Protein AF-A0A1E1VZ90-F1 (afdb_monomer_lite)

Radius of gyration: 22.43 Å; chains: 1; bounding box: 68×40×59 Å

InterPro domains:
  IPR031570 Neurobeachin/BDCP, DUF4704 [PF15787] (2-216)
  IPR050865 BEACH Domain-Containing [PTHR13743] (2-226)

Sequence (259 aa):
PSSMVPAFDAKGGVRTIFKLLSSESQLIRLQALKLLGFFLSRSTHKRKYDVMSPHNLYTLLATRLGGAGAGDALSLPVYNALYELLTEHVGQQILYTSHPEPQPHFRLENPMILKVVATLIRQSKQTEQLLEVKKLFLSDMTLLCSNNRENRRTVLQMSVWQEWLIAMAYIHPKNAEEQKISDMVYSLFRMLLHHAIKHEYGGWRVWVDTLAIVHSKVSYEEFKLQFAQMYEHYEQRRADNITDPAERQQRPISTISGW

Organism: Pectinophora gossypiella (NCBI:txid13191)

pLDDT: mean 89.92, std 13.44, range [35.84, 98.62]

Foldseek 3Di:
DVCPLVVCVVVVVLVVLLVQLQDLDPVSVLVSLLVVLVNLLPDDPVRCCVPCPPVVVLVSSLCSNQVRDPADQDAQQNLVSLVCSQQSVRDPDGDNDHDDADDQPTARSPVSSLVSLLSRLLSHDDDPRSLVSLLSSLRNLCSNQVNDLVRLVVLLPDPPSLLSLLSQADPDDPDPSNVSSNVSSVSSVCSSLVSLVPPNDVSVVVVVVNVVSNVVVNVVVVVVVVVVVVVVVVVVVVLVPPPDPVVCVVDDPPPPPDD

Secondary structure (DSSP, 8-state):
-TTHHHHHHHTTHHHHHHHHTT-S-HHHHHHHHHHHHHHHHTS-HHHHHHHHTTTTHHHHHHHHHHHSSTT----HHHHHHHHHHHH----SSPP-SPPPPPPTT---SSTHHHHHHHHHHHHSPP-HHHHHHHHHHHHHHHHHHHT-HHHHHHHHHSTTHHHHHHTTS-SS--SHHHHHHHHHHHHHHHHHHHHHHHHSTTHHHHHHHHHHHHHHHHHHHHHHHHHHHHHHHHHHHHHHT---HHHHHHS--------

Structure (mmCIF, N/CA/C/O backbone):
data_AF-A0A1E1VZ90-F1
#
_entry.id   AF-A0A1E1VZ90-F1
#
loop_
_atom_site.group_PDB
_atom_site.id
_atom_site.type_symbol
_atom_site.label_atom_id
_atom_site.label_alt_id
_atom_site.label_comp_id
_atom_site.label_asym_id
_atom_site.label_entity_id
_atom_site.label_seq_id
_atom_site.pdbx_PDB_ins_code
_atom_site.Cartn_x
_atom_site.Cartn_y
_atom_site.Cartn_z
_atom_site.occupancy
_atom_site.B_iso_or_equiv
_atom_site.auth_seq_id
_atom_site.auth_comp_id
_atom_site.auth_asym_id
_atom_site.auth_atom_id
_atom_site.pdbx_PDB_model_num
ATOM 1 N N . PRO A 1 1 ? 11.246 -16.770 -23.909 1.00 61.94 1 PRO A N 1
ATOM 2 C CA . PRO A 1 1 ? 11.118 -15.613 -22.981 1.00 61.94 1 PRO A CA 1
ATOM 3 C C . PRO A 1 1 ? 11.120 -14.247 -23.685 1.00 61.94 1 PRO A C 1
ATOM 5 O O . PRO A 1 1 ? 10.232 -13.448 -23.418 1.00 61.94 1 PRO A O 1
ATOM 8 N N . SER A 1 2 ? 12.060 -13.999 -24.607 1.00 68.31 2 SER A N 1
ATOM 9 C CA . SER A 1 2 ? 12.203 -12.725 -25.342 1.00 68.31 2 SER A CA 1
ATOM 10 C C . SER A 1 2 ? 10.998 -12.336 -26.213 1.00 68.31 2 SER A C 1
ATOM 12 O O . SER A 1 2 ? 10.755 -11.153 -26.418 1.00 68.31 2 SER A O 1
ATOM 14 N N . SER A 1 3 ? 10.205 -13.304 -26.680 1.00 80.94 3 SER A N 1
ATOM 15 C CA . SER A 1 3 ? 8.994 -13.065 -27.481 1.00 80.94 3 SER A CA 1
ATOM 16 C C . SER A 1 3 ? 7.717 -12.846 -26.661 1.00 80.94 3 SER A C 1
ATOM 18 O O . SER A 1 3 ? 6.719 -12.395 -27.217 1.00 80.94 3 SER A O 1
ATOM 20 N N . MET A 1 4 ? 7.726 -13.143 -25.353 1.00 85.25 4 MET A N 1
ATOM 21 C CA . MET A 1 4 ? 6.518 -13.114 -24.517 1.00 85.25 4 MET A CA 1
ATOM 22 C C . MET A 1 4 ? 5.943 -11.699 -24.404 1.00 85.25 4 MET A C 1
ATOM 24 O O . MET A 1 4 ? 4.770 -11.503 -24.699 1.00 85.25 4 MET A O 1
ATOM 28 N N . VAL A 1 5 ? 6.761 -10.724 -23.996 1.00 89.38 5 VAL A N 1
ATOM 29 C CA . VAL A 1 5 ? 6.322 -9.333 -23.792 1.00 89.38 5 VAL A CA 1
ATOM 30 C C . VAL A 1 5 ? 5.809 -8.713 -25.104 1.00 89.38 5 VAL A C 1
ATOM 32 O O . VAL A 1 5 ? 4.666 -8.256 -25.110 1.00 89.38 5 VAL A O 1
ATOM 35 N N . PRO A 1 6 ? 6.536 -8.789 -26.243 1.00 89.56 6 PRO A N 1
ATOM 36 C CA . PRO A 1 6 ? 6.024 -8.292 -27.522 1.00 89.56 6 PRO A CA 1
ATOM 37 C C . PRO A 1 6 ? 4.722 -8.963 -27.975 1.00 89.56 6 PRO A C 1
ATOM 39 O O . PRO A 1 6 ? 3.818 -8.287 -28.460 1.00 89.56 6 PRO A O 1
ATOM 42 N N . ALA A 1 7 ? 4.595 -10.285 -27.806 1.00 89.25 7 ALA A N 1
ATOM 43 C CA . ALA A 1 7 ? 3.373 -11.000 -28.166 1.00 89.25 7 ALA A CA 1
ATOM 44 C C . ALA A 1 7 ? 2.191 -10.594 -27.273 1.00 89.25 7 ALA A C 1
ATOM 46 O O . ALA A 1 7 ? 1.077 -10.409 -27.765 1.00 89.25 7 ALA A O 1
ATOM 47 N N . PHE A 1 8 ? 2.438 -10.421 -25.972 1.00 91.50 8 PHE A N 1
ATOM 48 C CA . PHE A 1 8 ? 1.441 -9.956 -25.013 1.00 91.50 8 PHE A CA 1
ATOM 49 C C . PHE A 1 8 ? 0.940 -8.553 -25.370 1.00 91.50 8 PHE A C 1
ATOM 51 O O . PHE A 1 8 ? -0.267 -8.311 -25.407 1.00 91.50 8 PHE A O 1
ATOM 58 N N . ASP A 1 9 ? 1.860 -7.656 -25.719 1.00 90.81 9 ASP A N 1
ATOM 59 C CA . ASP A 1 9 ? 1.562 -6.293 -26.151 1.00 90.81 9 ASP A CA 1
ATOM 60 C C . ASP A 1 9 ? 0.767 -6.257 -27.460 1.00 90.81 9 ASP A C 1
ATOM 62 O O . ASP A 1 9 ? -0.278 -5.607 -27.529 1.00 90.81 9 ASP A O 1
ATOM 66 N N . ALA A 1 10 ? 1.197 -7.015 -28.473 1.00 91.06 10 ALA A N 1
ATOM 67 C CA . ALA A 1 10 ? 0.530 -7.090 -29.775 1.00 91.06 10 ALA A CA 1
ATOM 68 C C . ALA A 1 10 ? -0.926 -7.582 -29.681 1.00 91.06 10 ALA A C 1
ATOM 70 O O . ALA A 1 10 ? -1.744 -7.298 -30.555 1.00 91.06 10 ALA A O 1
ATOM 71 N N . LYS A 1 11 ? -1.266 -8.319 -28.617 1.00 93.19 11 LYS A N 1
ATOM 72 C CA . LYS A 1 11 ? -2.625 -8.806 -28.338 1.00 93.19 11 LYS A CA 1
ATOM 73 C C . LYS A 1 11 ? -3.388 -7.946 -27.328 1.00 93.19 11 LYS A C 1
ATOM 75 O O . LYS A 1 11 ? -4.492 -8.312 -26.931 1.00 93.19 11 LYS A O 1
ATOM 80 N N . GLY A 1 12 ? -2.831 -6.811 -26.902 1.00 93.31 12 GLY A N 1
ATOM 81 C CA . GLY A 1 12 ? -3.451 -5.937 -25.907 1.00 93.31 12 GLY A CA 1
ATOM 82 C C . GLY A 1 12 ? -3.612 -6.610 -24.541 1.00 93.31 12 GLY A C 1
ATOM 83 O O . GLY A 1 12 ? -4.598 -6.362 -23.847 1.00 93.31 12 GLY A O 1
ATOM 84 N N . GLY A 1 13 ? -2.672 -7.475 -24.152 1.00 95.31 13 GLY A N 1
ATOM 85 C CA . GLY A 1 13 ? -2.782 -8.332 -22.973 1.00 95.31 13 GLY A CA 1
ATOM 86 C C . GLY A 1 13 ? -3.035 -7.567 -21.671 1.00 95.31 13 GLY A C 1
ATOM 87 O O . GLY A 1 13 ? -3.880 -7.979 -20.878 1.00 95.31 13 GLY A O 1
ATOM 88 N N . VAL A 1 14 ? -2.407 -6.401 -21.482 1.00 95.19 14 VAL A N 1
ATOM 89 C CA . VAL A 1 14 ? -2.637 -5.553 -20.296 1.00 95.19 14 VAL A CA 1
ATOM 90 C C . VAL A 1 14 ? -4.082 -5.053 -20.252 1.00 95.19 14 VAL A C 1
ATOM 92 O O . VAL A 1 14 ? -4.738 -5.130 -19.216 1.00 95.19 14 VAL A O 1
ATOM 95 N N . ARG A 1 15 ? -4.641 -4.624 -21.390 1.00 95.38 15 ARG A N 1
ATOM 96 C CA . ARG A 1 15 ? -6.056 -4.231 -21.472 1.00 95.38 15 ARG A CA 1
ATOM 97 C C . ARG A 1 15 ? -6.973 -5.399 -21.107 1.00 95.38 15 ARG A C 1
ATOM 99 O O . ARG A 1 15 ? -7.974 -5.195 -20.425 1.00 95.38 15 ARG A O 1
ATOM 106 N N . THR A 1 16 ? -6.638 -6.607 -21.551 1.00 96.69 16 THR A N 1
ATOM 107 C CA . THR A 1 16 ? -7.387 -7.826 -21.221 1.00 96.69 16 THR A CA 1
ATOM 108 C C . THR A 1 16 ? -7.322 -8.140 -19.727 1.00 96.69 16 THR A C 1
ATOM 110 O O . THR A 1 16 ? -8.371 -8.373 -19.134 1.00 96.69 16 THR A O 1
ATOM 113 N N . ILE A 1 17 ? -6.15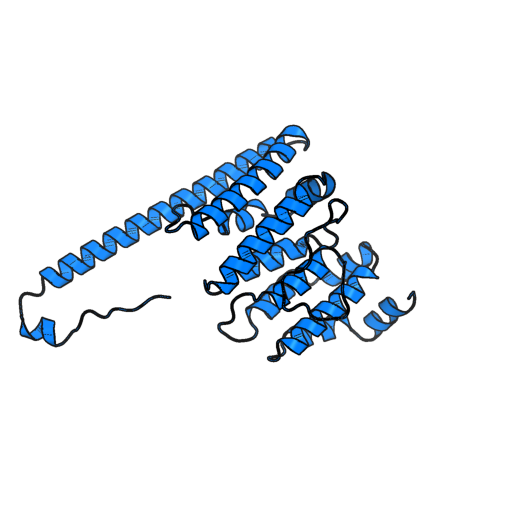0 -8.042 -19.088 1.00 96.75 17 ILE A N 1
ATOM 114 C CA . ILE A 1 17 ? -6.003 -8.173 -17.626 1.00 96.75 17 ILE A CA 1
ATOM 115 C C . ILE A 1 17 ? -6.960 -7.224 -16.902 1.00 96.75 17 ILE A C 1
ATOM 117 O O . ILE A 1 17 ? -7.745 -7.659 -16.066 1.00 96.75 17 ILE A O 1
ATOM 121 N N . PHE A 1 18 ? -6.951 -5.934 -17.246 1.00 95.44 18 PHE A N 1
ATOM 122 C CA . PHE A 1 18 ? -7.787 -4.948 -16.555 1.00 95.44 18 PHE A CA 1
ATOM 123 C C . PHE A 1 18 ? -9.292 -5.141 -16.786 1.00 95.44 18 PHE A C 1
ATOM 125 O O . PHE A 1 18 ? -10.096 -4.783 -15.924 1.00 95.44 18 PHE A O 1
ATOM 132 N N . LYS A 1 19 ? -9.691 -5.762 -17.903 1.00 95.12 19 LYS A N 1
ATOM 133 C CA . LYS A 1 19 ? -11.070 -6.239 -18.087 1.00 95.12 19 LYS A CA 1
ATOM 134 C C . LYS A 1 19 ? -11.382 -7.408 -17.150 1.00 95.12 19 LYS A C 1
ATOM 136 O O . LYS A 1 19 ? -12.399 -7.363 -16.467 1.00 95.12 19 LYS A O 1
ATOM 141 N N . LEU A 1 20 ? -10.499 -8.405 -17.065 1.00 95.81 20 LEU A N 1
ATOM 142 C CA . LEU A 1 20 ? -10.664 -9.572 -16.186 1.00 95.81 20 LEU A CA 1
ATOM 143 C C . LEU A 1 20 ? -10.690 -9.197 -14.698 1.00 95.81 20 LEU A C 1
ATOM 145 O O . LEU A 1 20 ? -11.411 -9.821 -13.927 1.00 95.81 20 LEU A O 1
ATOM 149 N N . LEU A 1 21 ? -9.990 -8.131 -14.297 1.00 94.69 21 LEU A N 1
ATOM 150 C CA . LEU A 1 21 ? -10.065 -7.582 -12.938 1.00 94.69 21 LEU A CA 1
ATOM 151 C C . LEU A 1 21 ? -11.463 -7.068 -12.554 1.00 94.69 21 LEU A C 1
ATOM 153 O O . LEU A 1 21 ? -11.719 -6.844 -11.377 1.00 94.69 21 LEU A O 1
ATOM 157 N N . SER A 1 22 ? -12.364 -6.900 -13.523 1.00 91.31 22 SER A N 1
ATOM 158 C CA . SER A 1 22 ? -13.766 -6.523 -13.290 1.00 91.31 22 SER A CA 1
ATOM 159 C C . SER A 1 22 ? -14.699 -7.728 -13.144 1.00 91.31 22 SER A C 1
ATOM 161 O O . SER A 1 22 ? -15.904 -7.545 -13.022 1.00 91.31 22 SER A O 1
ATOM 163 N N . SER A 1 23 ? -14.164 -8.948 -13.213 1.00 92.50 23 SER A N 1
ATOM 164 C CA . SER A 1 23 ? -14.934 -10.177 -13.035 1.00 92.50 23 SER A CA 1
ATOM 165 C C . SER A 1 23 ? -15.490 -10.280 -11.614 1.00 92.50 23 SER A C 1
ATOM 167 O O . SER A 1 23 ? -14.774 -10.027 -10.645 1.00 92.50 23 SER A O 1
ATOM 169 N N . GLU A 1 24 ? -16.724 -10.766 -11.484 1.00 89.62 24 GLU A N 1
ATOM 170 C CA . GLU A 1 24 ? -17.331 -11.101 -10.189 1.00 89.62 24 GLU A CA 1
ATOM 171 C C . GLU A 1 24 ? -16.540 -12.212 -9.480 1.00 89.62 24 GLU A C 1
ATOM 173 O O . GLU A 1 24 ? -16.237 -12.123 -8.288 1.00 89.62 24 GLU A O 1
ATOM 178 N N . SER A 1 25 ? -16.086 -13.215 -10.244 1.00 92.31 25 SER A N 1
ATOM 179 C CA . SER A 1 25 ? -15.247 -14.298 -9.727 1.00 92.31 25 SER A CA 1
ATOM 180 C C . SER A 1 25 ? -13.901 -13.773 -9.223 1.00 92.31 25 SER A C 1
ATOM 182 O O . SER A 1 25 ? -13.062 -13.313 -10.007 1.00 92.31 25 SER A O 1
ATOM 184 N N . GLN A 1 26 ? -13.670 -13.894 -7.912 1.00 91.62 26 GLN A N 1
ATOM 185 C CA . GLN A 1 26 ? -12.395 -13.551 -7.277 1.00 91.62 26 GLN A CA 1
ATOM 186 C C . GLN A 1 26 ? -11.245 -14.391 -7.844 1.00 91.62 26 GLN A C 1
ATOM 188 O O . GLN A 1 26 ? -10.159 -13.865 -8.062 1.00 91.62 26 GLN A O 1
ATOM 193 N N . LEU A 1 27 ? -11.494 -15.661 -8.180 1.00 94.94 27 LEU A N 1
ATOM 194 C CA . LEU A 1 27 ? -10.500 -16.534 -8.804 1.00 94.94 27 LEU A CA 1
ATOM 195 C C . LEU A 1 27 ? -9.982 -15.951 -10.128 1.00 94.94 27 LEU A C 1
ATOM 197 O O . LEU A 1 27 ? -8.773 -15.885 -10.337 1.00 94.94 27 LEU A O 1
ATOM 201 N N . ILE A 1 28 ? -10.877 -15.469 -10.996 1.00 96.00 28 ILE A N 1
ATOM 202 C CA . ILE A 1 28 ? -10.491 -14.834 -12.267 1.00 96.00 28 ILE A CA 1
ATOM 203 C C . ILE A 1 28 ? -9.678 -13.561 -12.010 1.00 96.00 28 ILE A C 1
ATOM 205 O O . ILE A 1 28 ? -8.655 -13.348 -12.662 1.00 96.00 28 ILE A O 1
ATOM 209 N N . ARG A 1 29 ? -10.087 -12.738 -11.033 1.00 95.69 29 ARG A N 1
ATOM 210 C CA . ARG A 1 29 ? -9.342 -11.531 -10.641 1.00 95.69 29 ARG A CA 1
ATOM 211 C C . ARG A 1 29 ? -7.931 -11.874 -10.154 1.00 95.69 29 ARG A C 1
ATOM 213 O O . ARG A 1 29 ? -6.969 -11.260 -10.606 1.00 95.69 29 ARG A O 1
ATOM 220 N N . LEU A 1 30 ? -7.791 -12.885 -9.297 1.00 96.69 30 LEU A N 1
ATOM 221 C CA . LEU A 1 30 ? -6.500 -13.354 -8.786 1.00 96.69 30 LEU A CA 1
ATOM 222 C C . LEU A 1 30 ? -5.605 -13.879 -9.914 1.00 96.69 30 LEU A C 1
ATOM 224 O O . LEU A 1 30 ? -4.439 -13.505 -9.990 1.00 96.69 30 LEU A O 1
ATOM 228 N N . GLN A 1 31 ? -6.148 -14.668 -10.843 1.00 97.75 31 GLN A N 1
ATOM 229 C CA . GLN A 1 31 ? -5.392 -15.131 -12.011 1.00 97.75 31 GLN A CA 1
ATOM 230 C C . GLN A 1 31 ? -4.966 -13.970 -12.922 1.00 97.75 31 GLN A C 1
ATOM 232 O O . GLN A 1 31 ? -3.844 -13.955 -13.428 1.00 97.75 31 GLN A O 1
ATOM 237 N N . ALA A 1 32 ? -5.809 -12.948 -13.087 1.00 97.44 32 ALA A N 1
ATOM 238 C CA . ALA A 1 32 ? -5.446 -11.743 -13.827 1.00 97.44 32 ALA A CA 1
ATOM 239 C C . ALA A 1 32 ? -4.289 -10.975 -13.156 1.00 97.44 32 ALA A C 1
ATOM 241 O O . ALA A 1 32 ? -3.386 -10.512 -13.855 1.00 97.44 32 ALA A O 1
ATOM 242 N N . LEU A 1 33 ? -4.263 -10.893 -11.818 1.00 97.69 33 LEU A N 1
ATOM 243 C CA . LEU A 1 33 ? -3.132 -10.327 -11.067 1.00 97.69 33 LEU A CA 1
ATOM 244 C C . LEU A 1 33 ? -1.846 -11.134 -11.271 1.00 97.69 33 LEU A C 1
ATOM 246 O O . LEU A 1 33 ? -0.795 -10.546 -11.515 1.00 97.69 33 LEU A O 1
ATOM 250 N N . LYS A 1 34 ? -1.921 -12.470 -11.246 1.00 97.38 34 LYS A N 1
ATOM 251 C CA . LYS A 1 34 ? -0.768 -13.342 -11.525 1.00 97.38 34 LYS A CA 1
ATOM 252 C C . LYS A 1 34 ? -0.208 -13.109 -12.926 1.00 97.38 34 LYS A C 1
ATOM 254 O O . LYS A 1 34 ? 0.998 -12.939 -13.090 1.00 97.38 34 LYS A O 1
ATOM 259 N N . LEU A 1 35 ? -1.080 -13.036 -13.933 1.00 96.50 35 LEU A N 1
ATOM 260 C CA . LEU A 1 35 ? -0.682 -12.719 -15.307 1.00 96.50 35 LEU A CA 1
ATOM 261 C C . LEU A 1 35 ? -0.011 -11.344 -15.402 1.00 96.50 35 LEU A C 1
ATOM 263 O O . LEU A 1 35 ? 0.996 -11.210 -16.098 1.00 96.50 35 LEU A O 1
ATOM 267 N N . LEU A 1 36 ? -0.521 -10.342 -14.676 1.00 97.38 36 LEU A N 1
ATOM 268 C CA . LEU A 1 36 ? 0.110 -9.025 -14.599 1.00 97.38 36 LEU A CA 1
ATOM 269 C C . LEU A 1 36 ? 1.506 -9.112 -13.978 1.00 97.38 36 LEU A C 1
ATOM 271 O O . LEU A 1 36 ? 2.449 -8.562 -14.537 1.00 97.38 36 LEU A O 1
ATOM 275 N N . GLY A 1 37 ? 1.655 -9.842 -12.872 1.00 96.88 37 GLY A N 1
ATOM 276 C CA . GLY A 1 37 ? 2.946 -10.067 -12.225 1.00 96.88 37 GLY A CA 1
ATOM 277 C C . GLY A 1 37 ? 3.960 -10.751 -13.150 1.00 96.88 37 GLY A C 1
ATOM 278 O O . GLY A 1 37 ? 5.101 -10.302 -13.258 1.00 96.88 37 GLY A O 1
ATOM 279 N N . PHE A 1 38 ? 3.559 -11.795 -13.883 1.00 95.62 38 PHE A N 1
ATOM 280 C CA . PHE A 1 38 ? 4.435 -12.449 -14.863 1.00 95.62 38 PHE A CA 1
ATOM 281 C C . PHE A 1 38 ? 4.839 -11.518 -16.009 1.00 95.62 38 PHE A C 1
ATOM 283 O O . PHE A 1 38 ? 5.989 -11.542 -16.442 1.00 95.62 38 PHE A O 1
ATOM 290 N N . PHE A 1 39 ? 3.924 -10.679 -16.491 1.00 95.81 39 PHE A N 1
ATOM 291 C CA . PHE A 1 39 ? 4.250 -9.673 -17.497 1.00 95.81 39 PHE A CA 1
ATOM 292 C C . PHE A 1 39 ? 5.254 -8.637 -16.967 1.00 95.81 39 PHE A C 1
ATOM 294 O O . PHE A 1 39 ? 6.251 -8.352 -17.635 1.00 95.81 39 PHE A O 1
ATOM 301 N N . LEU A 1 40 ? 5.022 -8.094 -15.767 1.00 95.50 40 LEU A N 1
ATOM 302 C CA . LEU A 1 40 ? 5.881 -7.070 -15.170 1.00 95.50 40 LEU A CA 1
ATOM 303 C C . LEU A 1 40 ? 7.271 -7.629 -14.846 1.00 95.50 40 LEU A C 1
ATOM 305 O O . LEU A 1 40 ? 8.249 -7.080 -15.339 1.00 95.50 40 LEU A O 1
ATOM 309 N N . SER A 1 41 ? 7.370 -8.786 -14.186 1.00 95.06 41 SER A N 1
ATOM 310 C CA . SER A 1 41 ? 8.651 -9.460 -13.874 1.00 95.06 41 SER A CA 1
ATOM 311 C C . SER A 1 41 ? 9.529 -9.789 -15.088 1.00 95.06 41 SER A C 1
ATOM 313 O O . SER A 1 41 ? 10.733 -10.011 -14.958 1.00 95.06 41 SER A O 1
ATOM 315 N N . ARG A 1 42 ? 8.954 -9.835 -16.296 1.00 93.94 42 ARG A N 1
ATOM 316 C CA . ARG A 1 42 ? 9.687 -10.055 -17.555 1.00 93.94 42 ARG A CA 1
ATOM 317 C C . ARG A 1 42 ? 9.877 -8.784 -18.381 1.00 93.94 42 ARG A C 1
ATOM 319 O O . ARG A 1 42 ? 10.524 -8.833 -19.426 1.00 93.94 42 ARG A O 1
ATOM 326 N N . SER A 1 43 ? 9.333 -7.661 -17.925 1.00 94.12 43 SER A N 1
ATOM 327 C CA . SER A 1 43 ? 9.422 -6.362 -18.583 1.00 94.12 43 SER A CA 1
ATOM 328 C C . SER A 1 43 ? 10.620 -5.563 -18.077 1.00 94.12 43 SER A C 1
ATOM 330 O O . SER A 1 43 ? 10.967 -5.588 -16.899 1.00 94.12 43 SER A O 1
ATOM 332 N N . THR A 1 44 ? 11.241 -4.786 -18.965 1.00 93.88 44 THR A N 1
ATOM 333 C CA . THR A 1 44 ? 12.261 -3.811 -18.554 1.00 93.88 44 THR A CA 1
ATOM 334 C C . THR A 1 44 ? 11.626 -2.695 -17.725 1.00 93.88 44 THR A C 1
ATOM 336 O O . THR A 1 44 ? 10.444 -2.393 -17.890 1.00 93.88 44 THR A O 1
ATOM 339 N N . HIS A 1 45 ? 12.414 -2.014 -16.888 1.00 91.69 45 HIS A N 1
ATOM 340 C CA . HIS A 1 45 ? 11.924 -0.884 -16.086 1.00 91.69 45 HIS A CA 1
ATOM 341 C C . HIS A 1 45 ? 11.217 0.185 -16.941 1.00 91.69 45 HIS A C 1
ATOM 343 O O . HIS A 1 45 ? 10.122 0.634 -16.608 1.00 91.69 45 HIS A O 1
ATOM 349 N N . LYS A 1 46 ? 11.803 0.531 -18.097 1.00 93.75 46 LYS A N 1
ATOM 350 C CA . LYS A 1 46 ? 11.188 1.453 -19.061 1.00 93.75 46 LYS A CA 1
ATOM 351 C C . LYS A 1 46 ? 9.827 0.944 -19.541 1.00 93.75 46 LYS A C 1
ATOM 353 O O . LYS A 1 46 ? 8.864 1.698 -19.533 1.00 93.75 46 LYS A O 1
ATOM 358 N N . ARG A 1 47 ? 9.719 -0.343 -19.891 1.00 93.44 47 ARG A N 1
ATOM 359 C CA . ARG A 1 47 ? 8.451 -0.910 -20.368 1.00 93.44 47 ARG A CA 1
ATOM 360 C C . ARG A 1 47 ? 7.375 -0.913 -19.283 1.00 93.44 47 ARG A C 1
ATOM 362 O O . ARG A 1 47 ? 6.241 -0.553 -19.583 1.00 93.44 47 ARG A O 1
ATOM 369 N N . LYS A 1 48 ? 7.720 -1.271 -18.039 1.00 93.81 48 LYS A N 1
ATOM 370 C CA . LYS A 1 48 ? 6.791 -1.197 -16.896 1.00 93.81 48 LYS A CA 1
ATOM 371 C C . LYS A 1 48 ? 6.232 0.220 -16.755 1.00 93.81 48 LYS A C 1
ATOM 373 O O . LYS A 1 48 ? 5.019 0.388 -16.651 1.00 93.81 48 LYS A O 1
ATO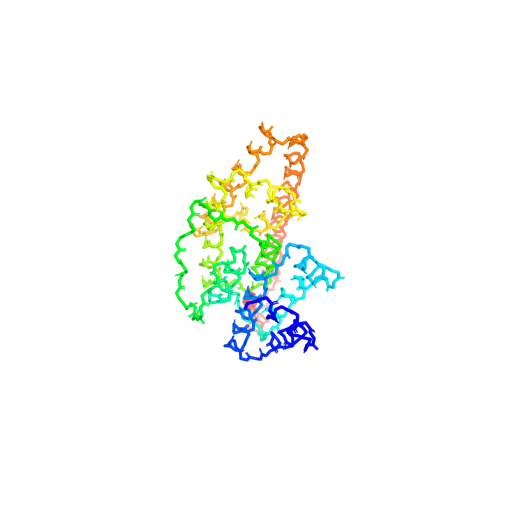M 378 N N . TYR A 1 49 ? 7.109 1.226 -16.812 1.00 93.25 49 TYR A N 1
ATOM 379 C CA . TYR A 1 49 ? 6.722 2.632 -16.740 1.00 93.25 49 TYR A CA 1
ATOM 380 C C . TYR A 1 49 ? 5.791 3.029 -17.891 1.00 93.25 49 TYR A C 1
ATOM 382 O O . TYR A 1 49 ? 4.693 3.509 -17.626 1.00 93.25 49 TYR A O 1
ATOM 390 N N . ASP A 1 50 ? 6.180 2.763 -19.141 1.00 93.12 50 ASP A N 1
ATOM 391 C CA . ASP A 1 50 ? 5.417 3.140 -20.341 1.00 93.12 50 ASP A CA 1
ATOM 392 C C . ASP A 1 50 ? 4.013 2.512 -20.376 1.00 93.12 50 ASP A C 1
ATOM 394 O O . ASP A 1 50 ? 3.089 3.071 -20.960 1.00 93.12 50 ASP A O 1
ATOM 398 N N . VAL A 1 51 ? 3.842 1.346 -19.751 1.00 93.12 51 VAL A N 1
ATOM 399 C CA . VAL A 1 51 ? 2.559 0.639 -19.687 1.00 93.12 51 VAL A CA 1
ATOM 400 C C . VAL A 1 51 ? 1.712 1.106 -18.506 1.00 93.12 51 VAL A C 1
ATOM 402 O O . VAL A 1 51 ? 0.529 1.396 -18.674 1.00 93.12 51 VAL A O 1
ATOM 405 N N . MET A 1 52 ? 2.286 1.148 -17.302 1.00 95.25 52 MET A N 1
ATOM 406 C CA . MET A 1 52 ? 1.513 1.322 -16.070 1.00 95.25 52 MET A CA 1
ATOM 407 C C . MET A 1 52 ? 1.244 2.790 -15.725 1.00 95.25 52 MET A C 1
ATOM 409 O O . MET A 1 52 ? 0.191 3.098 -15.160 1.00 95.25 52 MET A O 1
ATOM 413 N N . SER A 1 53 ? 2.171 3.695 -16.050 1.00 91.56 53 SER A N 1
ATOM 414 C CA . SER A 1 53 ? 2.129 5.085 -15.580 1.00 91.56 53 SER A CA 1
ATOM 415 C C . SER A 1 53 ? 1.223 6.001 -16.418 1.00 91.56 53 SER A C 1
ATOM 417 O O . SER A 1 53 ? 0.349 6.628 -15.819 1.00 91.56 53 SER A O 1
ATOM 419 N N . PRO A 1 54 ? 1.331 6.078 -17.766 1.00 91.75 54 PRO A N 1
ATOM 420 C CA . PRO A 1 54 ? 0.611 7.086 -18.561 1.00 91.75 54 PRO A CA 1
ATOM 421 C C . PRO A 1 54 ? -0.915 7.038 -18.436 1.00 91.75 54 PRO A C 1
ATOM 423 O O . PRO A 1 54 ? -1.588 8.055 -18.583 1.00 91.75 54 PRO A O 1
ATOM 426 N N . HIS A 1 55 ? -1.467 5.858 -18.150 1.00 89.56 55 HIS A N 1
ATOM 427 C CA . HIS A 1 55 ? -2.908 5.633 -18.029 1.00 89.56 55 HIS A CA 1
ATOM 428 C C . HIS A 1 55 ? -3.364 5.395 -16.584 1.00 89.56 55 HIS A C 1
ATOM 430 O O . HIS A 1 55 ? -4.469 4.901 -16.367 1.00 89.56 55 HIS A O 1
ATOM 436 N N . ASN A 1 56 ? -2.526 5.727 -15.593 1.00 93.75 56 ASN A N 1
ATOM 437 C CA . ASN A 1 56 ? -2.820 5.561 -14.167 1.00 93.75 56 ASN A CA 1
ATOM 438 C C . ASN A 1 56 ? -3.292 4.140 -13.812 1.00 93.75 56 ASN A C 1
ATOM 440 O O . ASN A 1 56 ? -4.225 3.960 -13.022 1.00 93.75 56 ASN A O 1
ATOM 444 N N . LEU A 1 57 ? -2.656 3.112 -14.387 1.00 96.81 57 LEU A N 1
ATOM 445 C CA . LEU A 1 57 ? -3.113 1.728 -14.239 1.00 96.81 57 LEU A CA 1
ATOM 446 C C . LEU A 1 57 ? -3.025 1.231 -12.791 1.00 96.81 57 LEU A C 1
ATOM 448 O O . LEU A 1 57 ? -3.834 0.401 -12.394 1.00 96.81 57 LEU A O 1
ATOM 452 N N . TYR A 1 58 ? -2.127 1.778 -11.966 1.00 96.62 58 TYR A N 1
ATOM 453 C CA . TYR A 1 58 ? -2.111 1.511 -10.521 1.00 96.62 58 TYR A CA 1
ATOM 454 C C . TYR A 1 58 ? -3.373 2.022 -9.813 1.00 96.62 58 TYR A C 1
ATOM 456 O O . TYR A 1 58 ? -3.959 1.319 -8.995 1.00 96.62 58 TYR A O 1
ATOM 464 N N . THR A 1 59 ? -3.836 3.225 -10.150 1.00 95.00 59 THR A N 1
ATOM 465 C CA . THR A 1 59 ? -5.091 3.757 -9.603 1.00 95.00 59 THR A CA 1
ATOM 466 C C . THR A 1 59 ? -6.271 2.917 -10.076 1.00 95.00 59 THR A C 1
ATOM 468 O O . THR A 1 59 ? -7.103 2.517 -9.266 1.00 95.00 59 THR A O 1
ATOM 471 N N . LEU A 1 60 ? -6.307 2.573 -11.368 1.00 95.56 60 LEU A N 1
ATOM 472 C CA . LEU A 1 60 ? -7.334 1.690 -11.916 1.00 95.56 60 LEU A CA 1
ATOM 473 C C . LEU A 1 60 ? -7.322 0.313 -11.236 1.00 95.56 60 LEU A C 1
ATOM 475 O O . LEU A 1 60 ? -8.385 -0.255 -11.009 1.00 95.56 60 LEU A O 1
ATOM 479 N N . LEU A 1 61 ? -6.145 -0.211 -10.881 1.00 96.12 61 LEU A N 1
ATOM 480 C CA . LEU A 1 61 ? -5.993 -1.478 -10.165 1.00 96.12 61 LEU A CA 1
ATOM 481 C C . LEU A 1 61 ? -6.686 -1.415 -8.802 1.00 96.12 61 LEU A C 1
ATOM 483 O O . LEU A 1 61 ? -7.503 -2.283 -8.500 1.00 96.12 61 LEU A O 1
ATOM 487 N N . ALA A 1 62 ? -6.431 -0.356 -8.026 1.00 94.44 62 ALA A N 1
ATOM 488 C CA . ALA A 1 62 ? -7.119 -0.122 -6.757 1.00 94.44 62 ALA A CA 1
ATOM 489 C C . ALA A 1 62 ? -8.641 -0.017 -6.956 1.00 94.44 62 ALA A C 1
ATOM 491 O O . ALA A 1 62 ? -9.399 -0.687 -6.262 1.00 94.44 62 ALA A O 1
ATOM 492 N N . THR A 1 63 ? -9.099 0.745 -7.955 1.00 92.06 63 THR A N 1
ATOM 493 C CA . THR A 1 63 ? -10.532 0.896 -8.248 1.00 92.06 63 THR A CA 1
ATOM 494 C C . THR A 1 63 ? -11.203 -0.429 -8.612 1.00 92.06 63 THR A C 1
ATOM 496 O O . THR A 1 63 ? -12.297 -0.708 -8.134 1.00 92.06 63 THR A O 1
ATOM 499 N N . ARG A 1 64 ? -10.575 -1.263 -9.450 1.00 91.75 64 ARG A N 1
ATOM 500 C CA . ARG A 1 64 ? -11.162 -2.545 -9.876 1.00 91.75 64 ARG A CA 1
ATOM 501 C C . ARG A 1 64 ? -11.203 -3.564 -8.746 1.00 91.75 64 ARG A C 1
ATOM 503 O O . ARG A 1 64 ? -12.194 -4.271 -8.617 1.00 91.75 64 ARG A O 1
ATOM 510 N N . LEU A 1 65 ? -10.157 -3.622 -7.925 1.00 91.62 65 LEU A N 1
ATOM 511 C CA . LEU A 1 65 ? -10.114 -4.545 -6.794 1.00 91.62 65 LEU A CA 1
ATOM 512 C C . LEU A 1 65 ? -11.067 -4.120 -5.670 1.00 91.62 65 LEU A C 1
ATOM 514 O O . LEU A 1 65 ? -11.728 -4.987 -5.112 1.00 91.62 65 LEU A O 1
ATOM 518 N N . GLY A 1 66 ? -11.184 -2.817 -5.390 1.00 85.62 66 GLY A N 1
ATOM 519 C CA . GLY A 1 66 ? -12.083 -2.290 -4.357 1.00 85.62 66 GLY A CA 1
ATOM 520 C C . GLY A 1 66 ? -13.554 -2.184 -4.778 1.00 85.62 66 GLY A C 1
ATOM 521 O O . GLY A 1 66 ? -14.431 -2.208 -3.925 1.00 85.62 66 GLY A O 1
ATOM 522 N N . GLY A 1 67 ? -13.846 -2.066 -6.079 1.00 71.81 67 GLY A N 1
ATOM 523 C CA . GLY A 1 67 ? -15.215 -1.925 -6.596 1.00 71.81 67 GLY A CA 1
ATOM 524 C C . GLY A 1 67 ? -15.908 -3.233 -6.993 1.00 71.81 67 GLY A C 1
ATOM 525 O O . GLY A 1 67 ? -17.106 -3.233 -7.269 1.00 71.81 67 GLY A O 1
ATOM 526 N N . ALA A 1 68 ? -15.181 -4.347 -7.075 1.00 61.44 68 ALA A N 1
ATOM 527 C CA . ALA A 1 68 ? -15.730 -5.613 -7.547 1.00 61.44 68 ALA A CA 1
ATOM 528 C C . ALA A 1 68 ? -16.410 -6.388 -6.402 1.00 61.44 68 ALA A C 1
ATOM 530 O O . ALA A 1 68 ? -15.754 -7.139 -5.678 1.00 61.44 68 ALA A O 1
ATOM 531 N N . GLY A 1 69 ? -17.732 -6.201 -6.299 1.00 53.31 69 GLY A N 1
ATOM 532 C CA . GLY A 1 69 ? -18.613 -6.801 -5.292 1.00 53.31 69 GLY A CA 1
ATOM 533 C C . GLY A 1 69 ? -18.781 -5.873 -4.093 1.00 53.31 69 GLY A C 1
ATOM 534 O O . GLY A 1 69 ? -17.913 -5.811 -3.230 1.00 53.31 69 GLY A O 1
ATOM 535 N N . ALA A 1 70 ? -19.877 -5.111 -4.070 1.00 40.44 70 ALA A N 1
ATOM 536 C CA . ALA A 1 70 ? -20.187 -4.133 -3.031 1.00 40.44 70 ALA A CA 1
ATOM 537 C C . ALA A 1 70 ? -20.187 -4.778 -1.629 1.00 40.44 70 ALA A C 1
ATOM 539 O O . ALA A 1 70 ? -21.184 -5.365 -1.221 1.00 40.44 70 ALA A O 1
ATOM 540 N N . GLY A 1 71 ? -19.071 -4.669 -0.899 1.00 53.03 71 GLY A N 1
ATOM 541 C CA . GLY A 1 71 ? -18.980 -5.069 0.509 1.00 53.03 71 GLY A CA 1
ATOM 542 C C . GLY A 1 71 ? -17.747 -5.877 0.917 1.00 53.03 71 GLY A C 1
ATOM 543 O O . GLY A 1 71 ? -17.505 -5.985 2.119 1.00 53.03 71 GLY A O 1
ATOM 544 N N . ASP A 1 72 ? -16.954 -6.405 -0.018 1.00 66.31 72 ASP A N 1
ATOM 545 C CA . ASP A 1 72 ? -15.800 -7.232 0.355 1.00 66.31 72 ASP A CA 1
ATOM 546 C C . ASP A 1 72 ? -14.622 -6.373 0.831 1.00 66.31 72 ASP A C 1
ATOM 548 O O . ASP A 1 72 ? -14.091 -5.523 0.113 1.00 66.31 72 ASP A O 1
ATOM 552 N N . ALA A 1 73 ? -14.195 -6.613 2.071 1.00 80.69 73 ALA A N 1
ATOM 553 C CA . ALA A 1 73 ? -12.926 -6.115 2.571 1.00 80.69 73 ALA A CA 1
ATOM 554 C C . ALA A 1 73 ? -11.758 -6.745 1.790 1.00 80.69 73 ALA A C 1
ATOM 556 O O . ALA A 1 73 ? -11.870 -7.859 1.274 1.00 80.69 73 ALA A O 1
ATOM 557 N N . LEU A 1 74 ? -10.616 -6.052 1.722 1.00 93.06 74 LEU A N 1
ATOM 558 C CA . LEU A 1 74 ? -9.389 -6.603 1.147 1.00 93.06 74 LEU A CA 1
ATOM 559 C C . LEU A 1 74 ? -9.067 -7.965 1.782 1.00 93.06 74 LEU A C 1
ATOM 561 O O . LEU A 1 74 ? -8.738 -8.049 2.964 1.00 93.06 74 LEU A O 1
ATOM 565 N N . SER A 1 75 ? -9.141 -9.021 0.975 1.00 94.12 75 SER A N 1
ATOM 566 C CA . SER A 1 75 ? -8.898 -10.388 1.422 1.00 94.12 75 SER A CA 1
ATOM 567 C C . SER A 1 75 ? -7.419 -10.766 1.330 1.00 94.12 75 SER A C 1
ATOM 569 O O . SER A 1 75 ? -6.657 -10.233 0.516 1.00 94.12 75 SER A O 1
ATOM 571 N N . LEU A 1 76 ? -7.016 -11.744 2.144 1.00 96.75 76 LEU A N 1
ATOM 572 C CA . LEU A 1 76 ? -5.645 -12.256 2.177 1.00 96.75 76 LEU A CA 1
ATOM 573 C C . LEU A 1 76 ? -5.127 -12.738 0.804 1.00 96.75 76 LEU A C 1
ATOM 575 O O . LEU A 1 76 ? -4.020 -12.347 0.442 1.00 96.75 76 LEU A O 1
ATOM 579 N N . PRO A 1 77 ? -5.883 -13.497 -0.019 1.00 97.06 77 PRO A N 1
ATOM 580 C CA . PRO A 1 77 ? -5.390 -13.924 -1.331 1.00 97.06 77 PRO A CA 1
ATOM 581 C C . PRO A 1 77 ? -5.127 -12.755 -2.288 1.00 97.06 77 PRO A C 1
ATOM 583 O O . PRO A 1 77 ? -4.180 -12.797 -3.076 1.00 97.06 77 PRO A O 1
ATOM 586 N N . VAL A 1 78 ? -5.946 -11.697 -2.217 1.00 96.75 78 VAL A N 1
ATOM 587 C CA . VAL A 1 78 ? -5.745 -10.482 -3.020 1.00 96.75 78 VAL A CA 1
ATOM 588 C C . VAL A 1 78 ? -4.493 -9.754 -2.548 1.00 96.75 78 VAL A C 1
ATOM 590 O O . VAL A 1 78 ? -3.673 -9.365 -3.379 1.00 96.75 78 VAL A O 1
ATOM 593 N N . TYR A 1 79 ? -4.309 -9.622 -1.231 1.00 98.25 79 TYR A N 1
ATOM 594 C CA . TYR A 1 79 ? -3.089 -9.059 -0.665 1.00 98.25 79 TYR A CA 1
ATOM 595 C C . TYR A 1 79 ? -1.841 -9.855 -1.072 1.00 98.25 79 TYR A C 1
ATOM 597 O O . TYR A 1 79 ? -0.896 -9.258 -1.575 1.00 98.25 79 TYR A O 1
ATOM 605 N N . ASN A 1 80 ? -1.861 -11.187 -0.972 1.00 98.44 80 ASN A N 1
ATOM 606 C CA . ASN A 1 80 ? -0.753 -12.047 -1.394 1.00 98.44 80 ASN A CA 1
ATOM 607 C C . ASN A 1 80 ? -0.378 -11.823 -2.864 1.00 98.44 80 ASN A C 1
ATOM 609 O O . ASN A 1 80 ? 0.796 -11.674 -3.192 1.00 98.44 80 ASN A O 1
ATOM 613 N N . ALA A 1 81 ? -1.367 -11.759 -3.762 1.00 98.19 81 ALA A N 1
ATOM 614 C CA . ALA A 1 81 ? -1.106 -11.469 -5.169 1.00 98.19 81 ALA A CA 1
ATOM 615 C C . ALA A 1 81 ? -0.478 -10.075 -5.350 1.00 98.19 81 ALA A C 1
ATOM 617 O O . ALA A 1 81 ? 0.478 -9.925 -6.106 1.00 98.19 81 ALA A O 1
ATOM 618 N N . LEU A 1 82 ? -0.960 -9.056 -4.629 1.00 98.50 82 LEU A N 1
ATOM 619 C CA . LEU A 1 82 ? -0.360 -7.718 -4.643 1.00 98.50 82 LEU A CA 1
ATOM 620 C C . LEU A 1 82 ? 1.068 -7.715 -4.071 1.00 98.50 82 LEU A C 1
ATOM 622 O O . LEU A 1 82 ? 1.929 -7.038 -4.623 1.00 98.50 82 LEU A O 1
ATOM 626 N N . TYR A 1 83 ? 1.355 -8.491 -3.029 1.00 98.56 83 TYR A N 1
ATOM 627 C CA . TYR A 1 83 ? 2.704 -8.645 -2.481 1.00 98.56 83 TYR A CA 1
ATOM 628 C C . TYR A 1 83 ? 3.672 -9.274 -3.499 1.00 98.56 83 TYR A C 1
ATOM 630 O O . TYR A 1 83 ? 4.800 -8.808 -3.682 1.00 98.56 83 TYR A O 1
ATOM 638 N N . GLU A 1 84 ? 3.223 -10.289 -4.236 1.00 98.19 84 GLU A N 1
ATOM 639 C CA . GLU A 1 84 ? 4.012 -10.865 -5.327 1.00 98.19 84 GLU A CA 1
ATOM 640 C C . GLU A 1 84 ? 4.246 -9.868 -6.465 1.00 98.19 84 GLU A C 1
ATOM 642 O O . GLU A 1 84 ? 5.329 -9.838 -7.040 1.00 98.19 84 GLU A O 1
ATOM 647 N N . LEU A 1 85 ? 3.262 -9.022 -6.787 1.00 98.06 85 LEU A N 1
ATOM 648 C CA . LEU A 1 85 ? 3.447 -7.911 -7.723 1.00 98.06 85 LEU A CA 1
ATOM 649 C C . LEU A 1 85 ? 4.463 -6.891 -7.193 1.00 98.06 85 LEU A C 1
ATOM 651 O O . LEU A 1 85 ? 5.309 -6.428 -7.952 1.00 98.06 85 LEU A O 1
ATOM 655 N N . LEU A 1 86 ? 4.399 -6.544 -5.907 1.00 98.44 86 LEU A N 1
ATOM 656 C CA . LEU A 1 86 ? 5.294 -5.581 -5.266 1.00 98.44 86 LEU A CA 1
ATOM 657 C C . LEU A 1 86 ? 6.764 -6.014 -5.355 1.00 98.44 86 LEU A C 1
ATOM 659 O O . LEU A 1 86 ? 7.628 -5.179 -5.622 1.00 98.44 86 LEU A O 1
ATOM 663 N N . THR A 1 87 ? 7.025 -7.301 -5.126 1.00 97.31 87 THR A N 1
ATOM 664 C CA . THR A 1 87 ? 8.376 -7.881 -5.043 1.00 97.31 87 T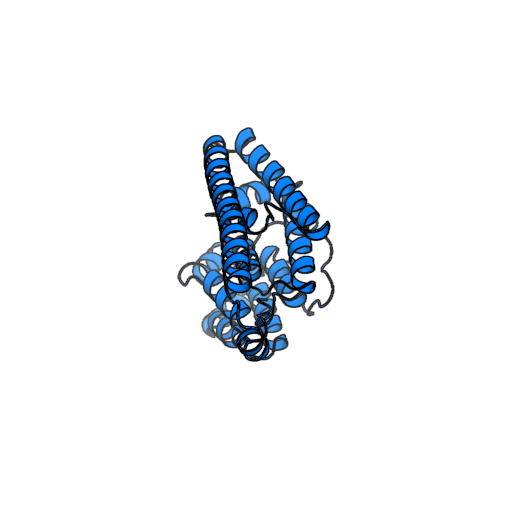HR A CA 1
ATOM 665 C C . THR A 1 87 ? 8.823 -8.592 -6.321 1.00 97.31 87 THR A C 1
ATOM 667 O O . THR A 1 87 ? 9.981 -8.977 -6.424 1.00 97.31 87 THR A O 1
ATOM 670 N N . GLU A 1 88 ? 7.912 -8.815 -7.270 1.00 96.50 88 GLU A N 1
ATOM 671 C CA . GLU A 1 88 ? 8.081 -9.632 -8.484 1.00 96.50 88 GLU A CA 1
ATOM 672 C C . GLU A 1 88 ? 8.453 -11.108 -8.259 1.00 96.50 88 GLU A C 1
ATOM 674 O O . GLU A 1 88 ? 8.874 -11.800 -9.188 1.00 96.50 88 GLU A O 1
ATOM 679 N N . HIS A 1 89 ? 8.200 -11.640 -7.062 1.00 95.69 89 HIS A N 1
ATOM 680 C CA . HIS A 1 89 ? 8.358 -13.063 -6.746 1.00 95.69 89 HIS A CA 1
ATOM 681 C C . HIS A 1 89 ? 7.047 -13.822 -6.997 1.00 95.69 89 HIS A C 1
ATOM 683 O O . HIS A 1 89 ? 6.385 -14.295 -6.078 1.00 95.69 89 HIS A O 1
ATOM 689 N N . VAL A 1 90 ? 6.646 -13.901 -8.267 1.00 95.94 90 VAL A N 1
ATOM 690 C CA . VAL A 1 90 ? 5.317 -14.394 -8.665 1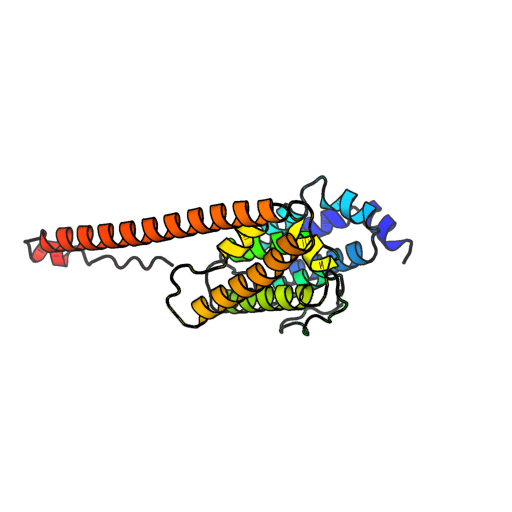.00 95.94 90 VAL A CA 1
ATOM 691 C C . VAL A 1 90 ? 5.271 -15.922 -8.725 1.00 95.94 90 VAL A C 1
ATOM 693 O O . VAL A 1 90 ? 5.946 -16.549 -9.546 1.00 95.94 90 VAL A O 1
ATOM 696 N N . GLY A 1 91 ? 4.430 -16.530 -7.884 1.00 94.50 91 GLY A N 1
ATOM 697 C CA . GLY A 1 91 ? 4.155 -17.969 -7.894 1.00 94.50 91 GLY A CA 1
ATOM 698 C C . GLY A 1 91 ? 3.042 -18.347 -8.878 1.00 94.50 91 GLY A C 1
ATOM 699 O O . GLY A 1 91 ? 2.133 -17.561 -9.132 1.00 94.50 91 GLY A O 1
ATOM 700 N N . GLN A 1 92 ? 3.057 -19.576 -9.403 1.00 92.94 92 GLN A N 1
ATOM 701 C CA . GLN A 1 92 ? 1.997 -20.060 -10.309 1.00 92.94 92 GLN A CA 1
ATOM 702 C C . GLN A 1 92 ? 0.655 -20.289 -9.595 1.00 92.94 92 GLN A C 1
ATOM 704 O O . GLN A 1 92 ? -0.405 -20.088 -10.182 1.00 92.94 92 GLN A O 1
ATOM 709 N N . GLN A 1 93 ? 0.698 -20.719 -8.333 1.00 95.62 93 GLN A N 1
ATOM 710 C CA . GLN A 1 93 ? -0.490 -21.040 -7.545 1.00 95.62 93 GLN A CA 1
ATOM 711 C C . GLN A 1 93 ? -1.012 -19.817 -6.795 1.00 95.62 93 GLN A C 1
ATOM 713 O O . GLN A 1 93 ? -0.253 -18.924 -6.417 1.00 95.62 93 GLN A O 1
ATOM 718 N N . ILE A 1 94 ? -2.320 -19.788 -6.550 1.00 97.06 94 ILE A N 1
ATOM 719 C CA . ILE A 1 94 ? -2.929 -18.785 -5.676 1.00 97.06 94 ILE A CA 1
ATOM 720 C C . ILE A 1 94 ? -2.669 -19.182 -4.227 1.00 97.06 94 ILE A C 1
ATOM 722 O O . ILE A 1 94 ? -2.988 -20.298 -3.819 1.00 97.06 94 ILE A O 1
ATOM 726 N N . LEU A 1 95 ? -2.114 -18.248 -3.459 1.00 96.56 95 LEU A N 1
ATOM 727 C CA . LEU A 1 95 ? -1.867 -18.421 -2.035 1.00 96.56 95 LEU A CA 1
ATOM 728 C C . LEU A 1 95 ? -3.094 -17.968 -1.245 1.00 96.56 95 LEU A C 1
ATOM 730 O O . LEU A 1 95 ? -3.447 -16.789 -1.270 1.00 96.56 95 LEU A O 1
ATOM 734 N N . TYR A 1 96 ? -3.724 -18.906 -0.540 1.00 96.19 96 TYR A N 1
ATOM 735 C CA . TYR A 1 96 ? -4.855 -18.634 0.356 1.00 96.19 96 TYR A CA 1
ATOM 736 C C . TYR A 1 96 ? -4.444 -18.497 1.828 1.00 96.19 96 TYR A C 1
ATOM 738 O O . TYR A 1 96 ? -5.230 -18.029 2.645 1.00 96.19 96 TYR A O 1
ATOM 746 N N . THR A 1 97 ? -3.210 -18.873 2.154 1.00 96.69 97 THR A N 1
ATOM 747 C CA . THR A 1 97 ? -2.559 -18.656 3.452 1.00 96.69 97 THR A CA 1
ATOM 748 C C . THR A 1 97 ? -1.570 -17.503 3.347 1.00 96.69 97 THR A C 1
ATOM 750 O O . THR A 1 97 ? -1.233 -17.091 2.237 1.00 96.69 97 THR A O 1
ATOM 753 N N . SER A 1 98 ? -1.069 -16.995 4.474 1.00 96.06 98 SER A N 1
ATOM 754 C CA . SER A 1 98 ? -0.016 -15.975 4.461 1.00 96.06 98 SER A CA 1
ATOM 755 C C . SER A 1 98 ? 1.175 -16.442 3.626 1.00 96.06 98 SER A C 1
ATOM 757 O O . SER A 1 98 ? 1.573 -17.610 3.696 1.00 96.06 98 SER A O 1
ATOM 759 N N . HIS A 1 99 ? 1.717 -15.541 2.809 1.00 96.62 99 HIS A N 1
ATOM 760 C CA . HIS A 1 99 ? 2.961 -15.808 2.099 1.00 96.62 99 HIS A CA 1
ATOM 761 C C . HIS A 1 99 ? 4.137 -15.926 3.093 1.00 96.62 99 HIS A C 1
ATOM 763 O O . HIS A 1 99 ? 4.029 -15.468 4.233 1.00 96.62 99 HIS A O 1
ATOM 769 N N . PRO A 1 100 ? 5.268 -16.535 2.688 1.00 95.38 100 PRO A N 1
ATOM 770 C CA . PRO A 1 100 ? 6.475 -16.567 3.510 1.00 95.38 100 PRO A CA 1
ATOM 771 C C . PRO A 1 100 ? 6.975 -15.161 3.852 1.00 95.38 100 PRO A C 1
ATOM 773 O O . PRO A 1 100 ? 6.741 -14.217 3.093 1.00 95.38 100 PRO A O 1
ATOM 776 N N . GLU A 1 101 ? 7.702 -15.031 4.961 1.00 94.56 101 GLU A N 1
ATOM 777 C CA . GLU A 1 101 ? 8.275 -13.748 5.370 1.00 94.56 101 GLU A CA 1
ATOM 778 C C . GLU A 1 101 ? 9.212 -13.163 4.289 1.00 94.56 101 GLU A C 1
ATOM 780 O O . GLU A 1 101 ? 9.959 -13.911 3.640 1.00 94.56 101 GLU A O 1
ATOM 785 N N . PRO A 1 102 ? 9.216 -11.827 4.098 1.00 94.56 102 PRO A N 1
ATOM 786 C CA . PRO A 1 102 ? 10.119 -11.166 3.166 1.00 94.56 102 PRO A CA 1
ATOM 787 C C . PRO A 1 102 ? 11.588 -11.467 3.467 1.00 94.56 102 PRO A C 1
ATOM 789 O O . PRO A 1 102 ? 12.071 -11.250 4.580 1.00 94.56 102 PRO A O 1
ATOM 792 N N . GLN A 1 103 ? 12.340 -11.892 2.452 1.00 92.00 103 GLN A N 1
ATOM 793 C CA . GLN A 1 103 ? 13.776 -12.104 2.620 1.00 92.00 103 GLN A CA 1
ATOM 794 C C . GLN A 1 103 ? 14.520 -10.757 2.607 1.00 92.00 103 GLN A C 1
ATOM 796 O O . GLN A 1 103 ? 14.148 -9.865 1.842 1.00 92.00 103 GLN A O 1
ATOM 801 N N . PRO A 1 104 ? 15.619 -10.584 3.371 1.00 89.50 104 PRO A N 1
ATOM 802 C CA . PRO A 1 104 ? 16.297 -9.286 3.503 1.00 89.50 104 PRO A CA 1
ATOM 803 C C . PRO A 1 104 ? 16.792 -8.663 2.188 1.00 89.50 104 PRO A C 1
ATOM 805 O O . PRO A 1 104 ? 16.979 -7.450 2.107 1.00 89.50 104 PRO A O 1
ATOM 808 N N . HIS A 1 105 ? 17.030 -9.486 1.163 1.00 92.00 105 HIS A N 1
ATOM 809 C CA . HIS A 1 105 ? 17.503 -9.041 -0.147 1.00 92.00 105 HIS A CA 1
ATOM 810 C C . HIS A 1 105 ? 16.373 -8.663 -1.117 1.00 92.00 105 HIS A C 1
ATOM 812 O O . HIS A 1 105 ? 16.662 -8.161 -2.205 1.00 92.00 105 HIS A O 1
ATOM 818 N N . PHE A 1 106 ? 15.107 -8.894 -0.752 1.00 96.38 106 PHE A N 1
ATOM 819 C CA . PHE A 1 106 ? 13.969 -8.526 -1.589 1.00 96.38 106 PHE A CA 1
ATOM 820 C C . PHE A 1 106 ? 13.893 -7.008 -1.756 1.00 96.38 106 PHE A C 1
ATOM 822 O O . PHE A 1 106 ? 14.163 -6.226 -0.835 1.00 96.38 106 PHE A O 1
ATOM 829 N N . ARG A 1 107 ? 13.525 -6.591 -2.965 1.00 96.50 107 ARG A N 1
ATOM 830 C CA . ARG A 1 107 ? 13.397 -5.188 -3.356 1.00 96.50 107 ARG A CA 1
ATOM 831 C C . ARG A 1 107 ? 11.948 -4.846 -3.667 1.00 96.50 107 ARG A C 1
ATOM 833 O O . ARG A 1 107 ? 11.149 -5.715 -4.010 1.00 96.50 107 ARG A O 1
ATOM 840 N N . LEU A 1 108 ? 11.626 -3.564 -3.548 1.00 97.75 108 LEU A N 1
ATOM 841 C CA . LEU A 1 108 ? 10.361 -3.010 -4.022 1.00 97.75 108 LEU A CA 1
ATOM 842 C C . LEU A 1 108 ? 10.449 -2.802 -5.542 1.00 97.75 108 LEU A C 1
ATOM 844 O O . LEU A 1 108 ? 10.791 -1.719 -6.007 1.00 97.75 108 LEU A O 1
ATOM 848 N N . GLU A 1 109 ? 10.161 -3.848 -6.312 1.00 97.25 109 GLU A N 1
ATOM 849 C CA . GLU A 1 109 ? 10.232 -3.829 -7.781 1.00 97.25 109 GLU A CA 1
ATOM 850 C C . GLU A 1 109 ? 9.084 -3.024 -8.414 1.00 97.25 109 GLU A C 1
ATOM 852 O O . GLU A 1 109 ? 9.273 -2.352 -9.428 1.00 97.25 109 GLU A O 1
ATOM 857 N N . ASN A 1 110 ? 7.900 -3.034 -7.787 1.00 97.19 110 ASN A N 1
ATOM 858 C CA . ASN A 1 110 ? 6.749 -2.215 -8.183 1.00 97.19 110 ASN A CA 1
ATOM 859 C C . ASN A 1 110 ? 6.230 -1.382 -6.995 1.00 97.19 110 ASN A C 1
ATOM 861 O O . ASN A 1 110 ? 5.160 -1.670 -6.452 1.00 97.19 110 ASN A O 1
ATOM 865 N N . PRO A 1 111 ? 6.944 -0.319 -6.575 1.00 96.75 111 PRO A N 1
ATOM 866 C CA . PRO A 1 111 ? 6.670 0.384 -5.316 1.00 96.75 111 PRO A CA 1
ATOM 867 C C . PRO A 1 111 ? 5.278 1.025 -5.250 1.00 96.75 111 PRO A C 1
ATOM 869 O O . PRO A 1 111 ? 4.685 1.120 -4.178 1.00 96.75 111 PRO A O 1
ATOM 872 N N . MET A 1 112 ? 4.689 1.393 -6.393 1.00 96.94 112 MET A N 1
ATOM 873 C CA . MET A 1 112 ? 3.327 1.938 -6.450 1.00 96.94 112 MET A CA 1
ATOM 874 C C . MET A 1 112 ? 2.251 0.964 -5.951 1.00 96.94 112 MET A C 1
ATOM 876 O O . MET A 1 112 ? 1.168 1.412 -5.571 1.00 96.94 112 MET A O 1
ATOM 880 N N . ILE A 1 113 ? 2.541 -0.340 -5.879 1.00 98.25 113 ILE A N 1
ATOM 881 C CA . ILE A 1 113 ? 1.635 -1.326 -5.281 1.00 98.25 113 ILE A CA 1
ATOM 882 C C . ILE A 1 113 ? 1.409 -1.058 -3.785 1.00 98.25 113 ILE A C 1
ATOM 884 O O . ILE A 1 113 ? 0.297 -1.271 -3.309 1.00 98.25 113 ILE A O 1
ATOM 888 N N . LEU A 1 114 ? 2.374 -0.475 -3.060 1.00 98.25 114 LEU A N 1
ATOM 889 C CA . LEU A 1 114 ? 2.167 -0.045 -1.667 1.00 98.25 114 LEU A CA 1
ATOM 890 C C . LEU A 1 114 ? 0.993 0.939 -1.556 1.00 98.25 114 LEU A C 1
ATOM 892 O O . LEU A 1 114 ? 0.123 0.788 -0.701 1.00 98.25 114 LEU A O 1
ATOM 896 N N . LYS A 1 115 ? 0.915 1.910 -2.478 1.00 97.19 115 LYS A N 1
ATOM 897 C CA . LYS A 1 115 ? -0.188 2.881 -2.537 1.00 97.19 115 LYS A CA 1
ATOM 898 C C . LYS A 1 115 ? -1.514 2.217 -2.916 1.00 97.19 115 LYS A C 1
ATOM 900 O O . LYS A 1 115 ? -2.559 2.620 -2.404 1.00 97.19 115 LYS A O 1
ATOM 905 N N . VAL A 1 116 ? -1.486 1.210 -3.793 1.00 97.56 116 VAL A N 1
ATOM 906 C CA . VAL A 1 116 ? -2.672 0.407 -4.140 1.00 97.56 116 VAL A CA 1
ATOM 907 C C . VAL A 1 116 ? -3.205 -0.311 -2.902 1.00 97.56 116 VAL A C 1
ATOM 909 O O . VAL A 1 116 ? -4.375 -0.140 -2.572 1.00 97.56 116 VAL A O 1
ATOM 912 N N . VAL A 1 117 ? -2.349 -1.037 -2.177 1.00 98.00 117 VAL A N 1
ATOM 913 C CA . VAL A 1 117 ? -2.726 -1.756 -0.950 1.00 98.00 117 VAL A CA 1
ATOM 914 C C . VAL A 1 117 ? -3.263 -0.790 0.103 1.00 98.00 117 VAL A C 1
ATOM 916 O O . VAL A 1 117 ? -4.357 -1.004 0.618 1.00 98.00 117 VAL A O 1
ATOM 919 N N . ALA A 1 118 ? -2.567 0.318 0.369 1.00 97.50 118 ALA A N 1
ATOM 920 C CA . ALA A 1 118 ? -3.019 1.301 1.351 1.00 97.50 118 ALA A CA 1
ATOM 921 C C . ALA A 1 118 ? -4.375 1.932 0.974 1.00 97.50 118 ALA A C 1
ATOM 923 O O . ALA A 1 118 ? -5.223 2.170 1.835 1.00 97.50 118 ALA A O 1
ATOM 924 N N . THR A 1 119 ? -4.621 2.149 -0.324 1.00 95.75 119 THR A N 1
ATOM 925 C CA . THR A 1 119 ? -5.922 2.624 -0.822 1.00 95.75 119 THR A CA 1
ATOM 926 C C . THR A 1 119 ? -7.023 1.596 -0.572 1.00 95.75 119 THR A C 1
ATOM 928 O O . THR A 1 119 ? -8.088 1.967 -0.082 1.00 95.75 119 THR A O 1
ATOM 931 N N . LEU A 1 120 ? -6.758 0.317 -0.853 1.00 95.75 120 LEU A N 1
ATOM 932 C CA . LEU A 1 120 ? -7.704 -0.778 -0.629 1.00 95.75 120 LEU A CA 1
ATOM 933 C C . LEU A 1 120 ? -8.013 -0.964 0.858 1.00 95.75 120 LEU A C 1
ATOM 935 O O . LEU A 1 120 ? -9.183 -1.076 1.215 1.00 95.75 120 LEU A O 1
ATOM 939 N N . ILE A 1 121 ? -7.001 -0.918 1.730 1.00 95.69 121 ILE A N 1
ATOM 940 C CA . ILE A 1 121 ? -7.189 -0.983 3.188 1.00 95.69 121 ILE A CA 1
ATOM 941 C C . ILE A 1 121 ? -8.106 0.148 3.658 1.00 95.69 121 ILE A C 1
ATOM 943 O O . ILE A 1 121 ? -9.039 -0.091 4.418 1.00 95.69 121 ILE A O 1
ATOM 947 N N . ARG A 1 122 ? -7.872 1.375 3.178 1.00 93.44 122 ARG A N 1
ATOM 948 C CA . ARG A 1 122 ? -8.666 2.551 3.557 1.00 93.44 122 ARG A CA 1
ATOM 949 C C . ARG A 1 122 ? -10.121 2.478 3.081 1.00 93.44 122 ARG A C 1
ATOM 951 O O . ARG A 1 122 ? -10.995 3.014 3.749 1.00 93.44 122 ARG A O 1
ATOM 958 N N . GLN A 1 123 ? -10.371 1.878 1.920 1.00 92.12 123 GLN A N 1
ATOM 959 C CA . GLN A 1 123 ? -11.710 1.771 1.323 1.00 92.12 123 GLN A CA 1
ATOM 960 C C . GLN A 1 123 ? -12.500 0.551 1.811 1.00 92.12 123 GLN A C 1
ATOM 962 O O . GLN A 1 123 ? -13.711 0.493 1.622 1.00 92.12 123 GLN A O 1
ATOM 967 N N . SER A 1 124 ? -11.824 -0.423 2.419 1.00 92.38 124 SER A N 1
ATOM 968 C CA . SER A 1 124 ? -12.440 -1.661 2.886 1.00 92.38 124 SER A CA 1
ATOM 969 C C . SER A 1 124 ? -13.272 -1.449 4.151 1.00 92.38 124 SER A C 1
ATOM 971 O O . SER A 1 124 ? -12.887 -0.699 5.054 1.00 92.38 124 SER A O 1
ATOM 973 N N . LYS A 1 125 ? -14.380 -2.193 4.259 1.00 90.25 125 LYS A N 1
ATOM 974 C CA . LYS A 1 125 ? -15.130 -2.312 5.514 1.00 90.25 125 LYS A CA 1
ATOM 975 C C . LYS A 1 125 ? -14.223 -2.890 6.601 1.00 90.25 125 LYS A C 1
ATOM 977 O O . LYS A 1 125 ? -13.519 -3.874 6.368 1.00 90.25 125 LYS A O 1
ATOM 982 N N . GLN A 1 126 ? -14.258 -2.297 7.792 1.00 89.50 126 GLN A N 1
ATOM 983 C CA . GLN A 1 126 ? -13.485 -2.797 8.926 1.00 89.50 126 GLN A CA 1
ATOM 984 C C . GLN A 1 126 ? -14.027 -4.166 9.354 1.00 89.50 126 GLN A C 1
ATOM 986 O O . GLN A 1 126 ? -15.193 -4.309 9.714 1.00 89.50 126 GLN A O 1
ATOM 991 N N . THR A 1 127 ? -13.174 -5.179 9.256 1.00 91.81 127 THR A N 1
ATOM 992 C CA . THR A 1 127 ? -13.456 -6.579 9.593 1.00 91.81 127 THR A CA 1
ATOM 993 C C . THR A 1 127 ? -12.209 -7.182 10.231 1.00 91.81 127 THR A C 1
ATOM 995 O O . THR A 1 127 ? -11.107 -6.670 10.027 1.00 91.81 127 THR A O 1
ATOM 998 N N . GLU A 1 128 ? -12.349 -8.288 10.959 1.00 92.38 128 GLU A N 1
ATOM 999 C CA . GLU A 1 128 ? -11.197 -9.007 11.525 1.00 92.38 128 GLU A CA 1
ATOM 1000 C C . GLU A 1 128 ? -10.213 -9.446 10.433 1.00 92.38 128 GLU A C 1
ATOM 1002 O O . GLU A 1 128 ? -9.009 -9.235 10.556 1.00 92.38 128 GLU A O 1
ATOM 1007 N N . GLN A 1 129 ? -10.727 -9.946 9.304 1.00 92.12 129 GLN A N 1
ATOM 1008 C CA . GLN A 1 129 ? -9.901 -10.312 8.153 1.00 92.12 129 GLN A CA 1
ATOM 1009 C C . GLN A 1 129 ? -9.068 -9.127 7.644 1.00 92.12 129 GLN A C 1
ATOM 1011 O O . GLN A 1 129 ? -7.882 -9.287 7.351 1.00 92.12 129 GLN A O 1
ATOM 1016 N N . LEU A 1 130 ? -9.665 -7.933 7.558 1.00 94.50 130 LEU A N 1
ATOM 1017 C CA . LEU A 1 130 ? -8.939 -6.734 7.147 1.00 94.50 130 LEU A CA 1
ATOM 1018 C C . LEU A 1 130 ? -7.857 -6.348 8.159 1.00 94.50 130 LEU A C 1
ATOM 1020 O O . LEU A 1 130 ? -6.776 -5.923 7.753 1.00 94.50 130 LEU A O 1
ATOM 1024 N N . LEU A 1 131 ? -8.130 -6.482 9.460 1.00 95.25 131 LEU A N 1
ATOM 1025 C CA . LEU A 1 131 ? -7.145 -6.203 10.506 1.00 95.25 131 LEU A CA 1
ATOM 1026 C C . LEU A 1 131 ? -5.936 -7.139 10.392 1.00 95.25 131 LEU A C 1
ATOM 1028 O O . LEU A 1 131 ? -4.803 -6.668 10.502 1.00 95.25 131 LEU A O 1
ATOM 1032 N N . GLU A 1 132 ? -6.146 -8.425 10.096 1.00 96.19 132 GLU A N 1
ATOM 1033 C CA . GLU A 1 132 ? -5.047 -9.364 9.829 1.00 96.19 132 GLU A CA 1
ATOM 1034 C C . GLU A 1 132 ? -4.228 -8.958 8.602 1.00 96.19 132 GLU A C 1
ATOM 1036 O O . GLU A 1 132 ? -3.001 -8.879 8.676 1.00 96.19 132 GLU A O 1
ATOM 1041 N N . VAL A 1 133 ? -4.888 -8.611 7.493 1.00 97.56 133 VAL A N 1
ATOM 1042 C CA . VAL A 1 133 ? -4.198 -8.146 6.278 1.00 97.56 133 VAL A CA 1
ATOM 1043 C C . VAL A 1 133 ? -3.417 -6.855 6.539 1.00 97.56 133 VAL A C 1
ATOM 1045 O O . VAL A 1 133 ? -2.294 -6.704 6.066 1.00 97.56 133 VAL A O 1
ATOM 1048 N N . LYS A 1 134 ? -3.968 -5.930 7.328 1.00 97.62 134 LYS A N 1
ATOM 1049 C CA . LYS A 1 134 ? -3.312 -4.671 7.703 1.00 97.62 134 LYS A CA 1
ATOM 1050 C C . LYS A 1 134 ? -2.062 -4.911 8.552 1.00 97.62 134 LYS A C 1
ATOM 1052 O O . LYS A 1 134 ? -1.030 -4.293 8.293 1.00 97.62 134 LYS A O 1
ATOM 1057 N N . LYS A 1 135 ? -2.130 -5.821 9.529 1.00 98.19 135 LYS A N 1
ATOM 1058 C CA . LYS A 1 135 ? -0.970 -6.238 10.334 1.00 98.19 135 LYS A CA 1
ATOM 1059 C C . LYS A 1 135 ? 0.102 -6.893 9.465 1.00 98.19 135 LYS A C 1
ATOM 1061 O O . LYS A 1 135 ? 1.271 -6.534 9.589 1.00 98.19 135 LYS A O 1
ATOM 1066 N N . LEU A 1 136 ? -0.291 -7.790 8.561 1.00 98.50 136 LEU A N 1
ATOM 1067 C CA . LEU A 1 136 ? 0.633 -8.441 7.633 1.00 98.50 136 LEU A CA 1
ATOM 1068 C C . LEU A 1 136 ? 1.322 -7.413 6.723 1.00 98.50 136 LEU A C 1
ATOM 1070 O O . LEU A 1 136 ? 2.545 -7.357 6.690 1.00 98.50 136 LEU A O 1
ATOM 1074 N N . PHE A 1 137 ? 0.560 -6.504 6.111 1.00 98.56 137 PHE A N 1
ATOM 1075 C CA . PHE A 1 137 ? 1.097 -5.421 5.284 1.00 98.56 137 PHE A CA 1
ATOM 1076 C C . PHE A 1 137 ? 2.137 -4.558 6.007 1.00 98.56 137 PHE A C 1
ATOM 1078 O O . PHE A 1 137 ? 3.219 -4.299 5.478 1.00 98.56 137 PHE A O 1
ATOM 1085 N N . LEU A 1 138 ? 1.838 -4.130 7.235 1.00 98.50 138 LEU A N 1
ATOM 1086 C CA . LEU A 1 138 ? 2.764 -3.333 8.041 1.00 98.50 138 LEU A CA 1
ATOM 1087 C C . LEU A 1 138 ? 4.011 -4.134 8.453 1.00 98.50 138 LEU A C 1
ATOM 1089 O O . LEU A 1 138 ? 5.114 -3.579 8.487 1.00 98.50 138 LEU A O 1
ATOM 1093 N N . SER A 1 139 ? 3.853 -5.429 8.742 1.00 98.31 139 SER A N 1
ATOM 1094 C CA . SER A 1 139 ? 4.965 -6.337 9.038 1.00 98.31 139 SER A CA 1
ATOM 1095 C C . SER A 1 139 ? 5.891 -6.471 7.831 1.00 98.31 139 SER A C 1
ATOM 1097 O O . SER A 1 139 ? 7.092 -6.223 7.949 1.00 98.31 139 SER A O 1
ATOM 1099 N N . ASP A 1 140 ? 5.326 -6.729 6.653 1.00 98.38 140 ASP A N 1
ATOM 1100 C CA . ASP A 1 140 ? 6.078 -6.880 5.412 1.00 98.38 140 ASP A CA 1
ATOM 1101 C C . ASP A 1 140 ? 6.830 -5.615 5.037 1.00 98.38 140 ASP A C 1
ATOM 1103 O O . ASP A 1 140 ? 8.016 -5.667 4.716 1.00 98.38 140 ASP A O 1
ATOM 1107 N N . MET A 1 141 ? 6.169 -4.458 5.123 1.00 97.94 141 MET A N 1
ATOM 1108 C CA . MET A 1 141 ? 6.820 -3.173 4.893 1.00 97.94 141 MET A CA 1
ATOM 1109 C C . MET A 1 141 ? 7.997 -2.958 5.845 1.00 97.94 141 MET A C 1
ATOM 1111 O O . MET A 1 141 ? 9.064 -2.514 5.416 1.00 97.94 141 MET A O 1
ATOM 1115 N N . THR A 1 142 ? 7.823 -3.293 7.125 1.00 97.88 142 THR A N 1
ATOM 1116 C CA . THR A 1 142 ? 8.878 -3.172 8.136 1.00 97.88 142 THR A CA 1
ATOM 1117 C C . THR A 1 142 ? 10.063 -4.072 7.800 1.00 97.88 142 THR A C 1
ATOM 1119 O O . THR A 1 142 ? 11.198 -3.596 7.774 1.00 97.88 142 THR A O 1
ATOM 1122 N N . LEU A 1 143 ? 9.818 -5.342 7.475 1.00 97.75 143 LEU A N 1
ATOM 1123 C CA . LEU A 1 143 ? 10.862 -6.309 7.129 1.00 97.75 143 LEU A CA 1
ATOM 1124 C C . LEU A 1 143 ? 11.591 -5.928 5.834 1.00 97.75 143 LEU A C 1
ATOM 1126 O O . LEU A 1 143 ? 12.823 -5.882 5.815 1.00 97.75 143 LEU A O 1
ATOM 1130 N N . LEU A 1 144 ? 10.849 -5.548 4.789 1.00 97.75 144 LEU A N 1
ATOM 1131 C CA . LEU A 1 144 ? 11.406 -5.073 3.521 1.00 97.75 144 LEU A CA 1
ATOM 1132 C C . LEU A 1 144 ? 12.258 -3.808 3.697 1.00 97.75 144 LEU A C 1
ATOM 1134 O O . LEU A 1 144 ? 13.196 -3.606 2.931 1.00 97.75 144 LEU A O 1
ATOM 1138 N N . CYS A 1 145 ? 11.973 -2.955 4.686 1.00 97.75 145 CYS A N 1
ATOM 1139 C CA . CYS A 1 145 ? 12.728 -1.720 4.926 1.00 97.75 145 CYS A CA 1
ATOM 1140 C C . CYS A 1 145 ? 13.883 -1.871 5.931 1.00 97.75 145 CYS A C 1
ATOM 1142 O O . CYS A 1 145 ? 14.870 -1.138 5.826 1.00 97.75 145 CYS A O 1
ATOM 1144 N N . SER A 1 146 ? 13.790 -2.802 6.888 1.00 94.38 146 SER A N 1
ATOM 1145 C CA . SER A 1 146 ? 14.672 -2.868 8.067 1.00 94.38 146 SER A CA 1
ATOM 1146 C C . SER A 1 146 ? 16.159 -2.881 7.706 1.00 94.38 146 SER A C 1
ATOM 1148 O O . SER A 1 146 ? 16.925 -2.038 8.177 1.00 94.38 146 SER A O 1
ATOM 1150 N N . ASN A 1 147 ? 16.557 -3.787 6.808 1.00 88.44 147 ASN A N 1
ATOM 1151 C CA . ASN A 1 147 ? 17.953 -3.969 6.394 1.00 88.44 147 ASN A CA 1
ATOM 1152 C C . ASN A 1 147 ? 18.214 -3.583 4.934 1.00 88.44 147 ASN A C 1
ATOM 1154 O O . ASN A 1 147 ? 19.271 -3.893 4.388 1.00 88.44 147 ASN A O 1
ATOM 1158 N N . ASN A 1 148 ? 17.291 -2.853 4.305 1.00 95.94 148 ASN A N 1
ATOM 1159 C CA . ASN A 1 148 ? 17.420 -2.453 2.912 1.00 95.94 148 ASN A CA 1
ATOM 1160 C C . ASN A 1 148 ? 17.330 -0.926 2.788 1.00 95.94 148 ASN A C 1
ATOM 1162 O O . ASN A 1 148 ? 16.266 -0.310 2.878 1.00 95.94 148 ASN A O 1
ATOM 1166 N N . ARG A 1 149 ? 18.495 -0.281 2.638 1.00 96.69 149 ARG A N 1
ATOM 1167 C CA . ARG A 1 149 ? 18.587 1.176 2.439 1.00 96.69 149 ARG A CA 1
ATOM 1168 C C . ARG A 1 149 ? 17.860 1.623 1.172 1.00 96.69 149 ARG A C 1
ATOM 1170 O O . ARG A 1 149 ? 17.214 2.663 1.208 1.00 96.69 149 ARG A O 1
ATOM 1177 N N . GLU A 1 150 ? 17.942 0.842 0.100 1.00 97.50 150 GLU A N 1
ATOM 1178 C CA . GLU A 1 150 ? 17.317 1.213 -1.166 1.00 97.50 150 GLU A CA 1
ATOM 1179 C C . GLU A 1 150 ? 15.794 1.198 -1.046 1.00 97.50 150 GLU A C 1
ATOM 1181 O O . GLU A 1 150 ? 15.162 2.184 -1.396 1.00 97.50 150 GLU A O 1
ATOM 1186 N N . ASN A 1 151 ? 15.210 0.170 -0.419 1.00 98.38 151 ASN A N 1
ATOM 1187 C CA . ASN A 1 151 ? 13.762 0.131 -0.186 1.00 98.38 151 ASN A CA 1
ATOM 1188 C C . ASN A 1 151 ? 13.279 1.329 0.649 1.00 98.38 151 ASN A C 1
ATOM 1190 O O . ASN A 1 151 ? 12.270 1.944 0.310 1.00 98.38 151 ASN A O 1
ATOM 1194 N N . ARG A 1 152 ? 14.019 1.716 1.701 1.00 98.19 152 ARG A N 1
ATOM 1195 C CA . ARG A 1 152 ? 13.702 2.925 2.486 1.00 98.19 152 ARG A CA 1
ATOM 1196 C C . ARG A 1 152 ? 13.716 4.175 1.615 1.00 98.19 152 ARG A C 1
ATOM 1198 O O . ARG A 1 152 ? 12.779 4.966 1.677 1.00 98.19 152 ARG A O 1
ATOM 1205 N N . ARG A 1 153 ? 14.747 4.335 0.783 1.00 97.69 153 ARG A N 1
ATOM 1206 C CA . ARG A 1 153 ? 14.858 5.452 -0.158 1.00 97.69 153 ARG A CA 1
ATOM 1207 C C . ARG A 1 153 ? 13.705 5.459 -1.159 1.00 97.69 153 ARG A C 1
ATOM 1209 O O . ARG A 1 153 ? 13.105 6.508 -1.368 1.00 97.69 153 ARG A O 1
ATOM 1216 N N . THR A 1 154 ? 13.350 4.301 -1.715 1.00 97.62 154 THR A N 1
ATOM 1217 C CA . THR A 1 154 ? 12.208 4.150 -2.622 1.00 97.62 154 THR A CA 1
ATOM 1218 C C . THR A 1 154 ? 10.916 4.620 -1.960 1.00 97.62 154 THR A C 1
ATOM 1220 O O . THR A 1 154 ? 10.222 5.442 -2.547 1.00 97.62 154 THR A O 1
ATOM 1223 N N . VAL A 1 155 ? 10.613 4.176 -0.732 1.00 98.00 155 VAL A N 1
ATOM 1224 C CA . VAL A 1 155 ? 9.410 4.615 0.002 1.00 98.00 155 VAL A CA 1
ATOM 1225 C C . VAL A 1 155 ? 9.431 6.123 0.254 1.00 98.00 155 VAL A C 1
ATOM 1227 O O . VAL A 1 155 ? 8.440 6.793 -0.013 1.00 98.00 155 VAL A O 1
ATOM 1230 N N . LEU A 1 156 ? 10.561 6.675 0.706 1.00 97.06 156 LEU A N 1
ATOM 1231 C CA . LEU A 1 156 ? 10.700 8.109 0.991 1.00 97.06 156 LEU A CA 1
ATOM 1232 C C . LEU A 1 156 ? 10.525 9.000 -0.248 1.00 97.06 156 LEU A C 1
ATOM 1234 O O . LEU A 1 156 ? 10.124 10.153 -0.115 1.00 97.06 156 LEU A O 1
ATOM 1238 N N . GLN A 1 157 ? 10.815 8.476 -1.439 1.00 95.62 157 GLN A N 1
ATOM 1239 C CA . GLN A 1 157 ? 10.616 9.169 -2.714 1.00 95.62 157 GLN A CA 1
ATOM 1240 C C . GLN A 1 157 ? 9.182 9.062 -3.245 1.00 95.62 157 GLN A C 1
ATOM 1242 O O . GLN A 1 157 ? 8.816 9.788 -4.172 1.00 95.62 157 GLN A O 1
ATOM 1247 N N . MET A 1 158 ? 8.357 8.170 -2.692 1.00 95.56 158 MET A N 1
ATOM 1248 C CA . MET A 1 158 ? 6.962 8.059 -3.104 1.00 95.56 158 MET A CA 1
ATOM 1249 C C . MET A 1 158 ? 6.168 9.289 -2.668 1.00 95.56 158 MET A C 1
ATOM 1251 O O . MET A 1 158 ? 6.279 9.770 -1.545 1.00 95.56 158 MET A O 1
ATOM 1255 N N . SER A 1 159 ? 5.284 9.768 -3.540 1.00 93.56 159 SER A N 1
ATOM 1256 C CA . SER A 1 159 ? 4.346 10.834 -3.187 1.00 93.56 159 SER A CA 1
ATOM 1257 C C . SER A 1 159 ? 3.427 10.401 -2.038 1.00 93.56 159 SER A C 1
ATOM 1259 O O . SER A 1 159 ? 2.894 9.285 -2.090 1.00 93.56 159 SER A O 1
ATOM 1261 N N . VAL A 1 160 ? 3.160 11.316 -1.099 1.00 93.38 160 VAL A N 1
ATOM 1262 C CA . VAL A 1 160 ? 2.134 11.207 -0.040 1.00 93.38 160 VAL A CA 1
ATOM 1263 C C . VAL A 1 160 ? 2.229 9.942 0.819 1.00 93.38 160 VAL A C 1
ATOM 1265 O O . VAL A 1 160 ? 1.217 9.436 1.304 1.00 93.38 160 VAL A O 1
ATOM 1268 N N . TRP A 1 161 ? 3.439 9.405 1.005 1.00 96.00 161 TRP A N 1
ATOM 1269 C CA . TRP A 1 161 ? 3.615 8.164 1.757 1.00 96.00 161 TRP A CA 1
ATOM 1270 C C . TRP A 1 161 ? 3.235 8.272 3.226 1.00 96.00 161 TRP A C 1
ATOM 1272 O O . TRP A 1 161 ? 2.671 7.344 3.807 1.00 96.00 161 TRP A O 1
ATOM 1282 N N . GLN A 1 162 ? 3.462 9.450 3.794 1.00 96.38 162 GLN A N 1
ATOM 1283 C CA . GLN A 1 162 ? 3.109 9.756 5.166 1.00 96.38 162 GLN A CA 1
ATOM 1284 C C . GLN A 1 162 ? 1.598 9.686 5.376 1.00 96.38 162 GLN A C 1
ATOM 1286 O O . GLN A 1 162 ? 1.141 9.087 6.345 1.00 96.38 162 GLN A O 1
ATOM 1291 N N . GLU A 1 163 ? 0.817 10.261 4.457 1.00 94.25 163 GLU A N 1
ATOM 1292 C CA . GLU A 1 163 ? -0.639 10.325 4.593 1.00 94.25 163 GLU A CA 1
ATOM 1293 C C . GLU A 1 163 ? -1.259 8.934 4.644 1.00 94.25 163 GLU A C 1
ATOM 1295 O O . GLU A 1 163 ? -2.060 8.648 5.534 1.00 94.25 163 GLU A O 1
ATOM 1300 N N . TRP A 1 164 ? -0.883 8.047 3.718 1.00 94.75 164 TRP A N 1
ATOM 1301 C CA . TRP A 1 164 ? -1.478 6.715 3.694 1.00 94.75 164 TRP A CA 1
ATOM 1302 C C . TRP A 1 164 ? -1.002 5.833 4.847 1.00 94.75 164 TRP A C 1
ATOM 1304 O O . TRP A 1 164 ? -1.774 4.996 5.313 1.00 94.75 164 TRP A O 1
ATOM 1314 N N . LEU A 1 165 ? 0.218 6.037 5.355 1.00 95.75 165 LEU A N 1
ATOM 1315 C CA . LEU A 1 165 ? 0.711 5.292 6.510 1.00 95.75 165 LEU A CA 1
ATOM 1316 C C . LEU A 1 165 ? 0.056 5.787 7.814 1.00 95.75 165 LEU A C 1
ATOM 1318 O O . LEU A 1 165 ? -0.418 4.971 8.600 1.00 95.75 165 LEU A O 1
ATOM 1322 N N . ILE A 1 166 ? -0.071 7.107 8.012 1.00 95.62 166 ILE A N 1
ATOM 1323 C CA . ILE A 1 166 ? -0.770 7.714 9.165 1.00 95.62 166 ILE A CA 1
ATOM 1324 C C . ILE A 1 166 ? -2.254 7.359 9.162 1.00 95.62 166 ILE A C 1
ATOM 1326 O O . ILE A 1 166 ? -2.820 7.103 10.221 1.00 95.62 166 ILE A O 1
ATOM 1330 N N . ALA A 1 167 ? -2.894 7.296 7.992 1.00 94.06 167 ALA A N 1
ATOM 1331 C CA . ALA A 1 167 ? -4.304 6.929 7.886 1.00 94.06 167 ALA A CA 1
ATOM 1332 C C . ALA A 1 167 ? -4.614 5.529 8.446 1.00 94.06 167 ALA A C 1
ATOM 1334 O O . ALA A 1 167 ? -5.765 5.253 8.782 1.00 94.06 167 ALA A O 1
ATOM 1335 N N . MET A 1 168 ? -3.611 4.651 8.554 1.00 95.19 168 MET A N 1
ATOM 1336 C CA . MET A 1 168 ? -3.754 3.329 9.159 1.00 95.19 168 MET A CA 1
ATOM 1337 C C . MET A 1 168 ? -3.594 3.330 10.685 1.00 95.19 168 MET A C 1
ATOM 1339 O O . MET A 1 168 ? -4.025 2.361 11.310 1.00 95.19 168 MET A O 1
ATOM 1343 N N . ALA A 1 169 ? -3.016 4.366 11.293 1.00 95.94 169 ALA A N 1
ATOM 1344 C CA . ALA A 1 169 ? -2.891 4.451 12.744 1.00 95.94 169 ALA A CA 1
ATOM 1345 C C . ALA A 1 169 ? -4.223 4.841 13.401 1.00 95.94 169 ALA A C 1
ATOM 1347 O O . ALA A 1 169 ? -4.963 5.699 12.914 1.00 95.94 169 ALA A O 1
ATOM 1348 N N . TYR A 1 170 ? -4.494 4.233 14.551 1.00 95.00 170 TYR A N 1
ATOM 1349 C CA . TYR A 1 170 ? -5.544 4.650 15.469 1.00 95.00 170 TYR A CA 1
ATOM 1350 C C . TYR A 1 170 ? -4.942 5.642 16.466 1.00 95.00 170 TYR A C 1
ATOM 1352 O O . TYR A 1 170 ? -4.066 5.276 17.250 1.00 95.00 170 TYR A O 1
ATOM 1360 N N . ILE A 1 171 ? -5.402 6.897 16.429 1.00 94.25 171 ILE A N 1
ATOM 1361 C CA . ILE A 1 171 ? -4.951 7.945 17.364 1.00 94.25 171 ILE A CA 1
ATOM 1362 C C . ILE A 1 171 ? -5.422 7.634 18.790 1.00 94.25 171 ILE A C 1
ATOM 1364 O O . ILE A 1 171 ? -4.669 7.797 19.745 1.00 94.25 171 ILE A O 1
ATOM 1368 N N . HIS A 1 172 ? -6.647 7.119 18.913 1.00 93.56 172 HIS A N 1
ATOM 1369 C CA . HIS A 1 172 ? -7.251 6.685 20.172 1.00 93.56 172 HIS A CA 1
ATOM 1370 C C . HIS A 1 172 ? -7.679 5.214 20.046 1.00 93.56 172 HIS A C 1
ATOM 1372 O O . HIS A 1 172 ? -8.851 4.946 19.766 1.00 93.56 172 HIS A O 1
ATOM 1378 N N . PRO A 1 173 ? -6.735 4.262 20.158 1.00 94.94 173 PRO A N 1
ATOM 1379 C CA . PRO A 1 173 ? -7.040 2.844 20.023 1.00 94.94 173 PRO A CA 1
ATOM 1380 C C . PRO A 1 173 ? -7.965 2.381 21.154 1.00 94.94 173 PRO A C 1
ATOM 1382 O O . PRO A 1 173 ? -7.772 2.724 22.319 1.00 94.94 173 PRO A O 1
ATOM 1385 N N . LYS A 1 174 ? -8.977 1.589 20.805 1.00 93.12 174 LYS A N 1
ATOM 1386 C CA . LYS A 1 174 ? -10.015 1.095 21.725 1.00 93.12 174 LYS A CA 1
ATOM 1387 C C . LYS A 1 174 ? -9.706 -0.284 22.295 1.00 93.12 174 LYS A C 1
ATOM 1389 O O . LYS A 1 174 ? -10.327 -0.706 23.266 1.00 93.12 174 LYS A O 1
ATOM 1394 N N . ASN A 1 175 ? -8.793 -1.012 21.664 1.00 95.00 175 ASN A N 1
ATOM 1395 C CA . ASN A 1 175 ? -8.416 -2.368 22.037 1.00 95.00 175 ASN A CA 1
ATOM 1396 C C . ASN A 1 175 ? -6.937 -2.636 21.707 1.00 95.00 175 ASN A 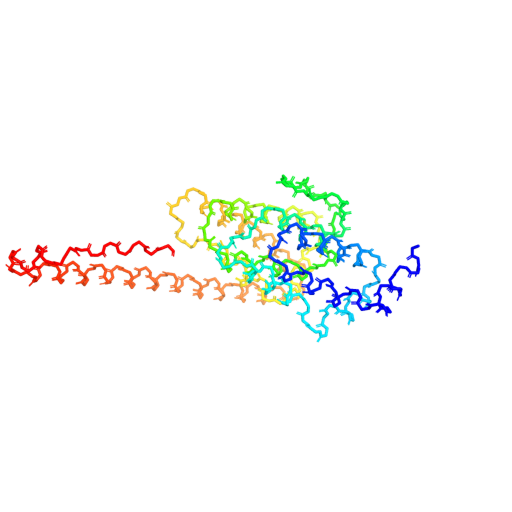C 1
ATOM 1398 O O . ASN A 1 175 ? -6.270 -1.835 21.046 1.00 95.00 175 ASN A O 1
ATOM 1402 N N . ALA A 1 176 ? -6.429 -3.778 22.174 1.00 96.56 176 ALA A N 1
ATOM 1403 C CA . ALA A 1 176 ? -5.031 -4.166 21.998 1.00 96.56 176 ALA A CA 1
ATOM 1404 C C . ALA A 1 176 ? -4.629 -4.357 20.523 1.00 96.56 176 ALA A C 1
ATOM 1406 O O . ALA A 1 176 ? -3.486 -4.083 20.164 1.00 96.56 176 ALA A O 1
ATOM 1407 N N . GLU A 1 177 ? -5.555 -4.780 19.659 1.00 94.94 177 GLU A N 1
ATOM 1408 C CA . GLU A 1 177 ? -5.281 -4.975 18.231 1.00 94.94 177 GLU A CA 1
ATOM 1409 C C . GLU A 1 177 ? -5.092 -3.638 17.504 1.00 94.94 177 GLU A C 1
ATOM 1411 O O . GLU A 1 177 ? -4.145 -3.474 16.732 1.00 94.94 177 GLU A O 1
ATOM 1416 N N . GLU A 1 178 ? -5.938 -2.646 17.793 1.00 96.06 178 GLU A N 1
ATOM 1417 C CA . GLU A 1 178 ? -5.781 -1.281 17.281 1.00 96.06 178 GLU A CA 1
ATOM 1418 C C . GLU A 1 178 ? -4.481 -0.639 17.780 1.00 96.06 178 GLU A C 1
ATOM 1420 O O . GLU A 1 178 ? -3.756 -0.034 16.988 1.00 96.06 178 GLU A O 1
ATOM 1425 N N . GLN A 1 179 ? -4.150 -0.821 19.065 1.00 97.75 179 GLN A N 1
ATOM 1426 C CA . GLN A 1 179 ? -2.885 -0.346 19.634 1.00 97.75 179 GLN A CA 1
ATOM 1427 C C . GLN A 1 179 ? -1.690 -0.971 18.907 1.00 97.75 179 GLN A C 1
ATOM 1429 O O . GLN A 1 179 ? -0.799 -0.252 18.458 1.00 97.75 179 GLN A O 1
ATOM 1434 N N . LYS A 1 180 ? -1.703 -2.294 18.711 1.00 98.12 180 LYS A N 1
ATOM 1435 C CA . LYS A 1 180 ? -0.644 -3.019 18.002 1.00 98.12 180 LYS A CA 1
ATOM 1436 C C . LYS A 1 180 ? -0.444 -2.491 16.582 1.00 98.12 180 LYS A C 1
ATOM 1438 O O . LYS A 1 180 ? 0.691 -2.312 16.150 1.00 98.12 180 LYS A O 1
ATOM 1443 N N . ILE A 1 181 ? -1.525 -2.210 15.856 1.00 98.06 181 ILE A N 1
ATOM 1444 C CA . ILE A 1 181 ? -1.451 -1.614 14.516 1.00 98.06 181 ILE A CA 1
ATOM 1445 C C . ILE A 1 181 ? -0.792 -0.231 14.563 1.00 98.06 181 ILE A C 1
ATOM 1447 O O . ILE A 1 181 ? 0.096 0.043 13.752 1.00 98.06 181 ILE A O 1
ATOM 1451 N N . SER A 1 182 ? -1.194 0.630 15.502 1.00 98.06 182 SER A N 1
ATOM 1452 C CA . SER A 1 182 ? -0.575 1.948 15.684 1.00 98.06 182 SER A CA 1
ATOM 1453 C C . SER A 1 182 ? 0.915 1.836 16.006 1.00 98.06 182 SER A C 1
ATOM 1455 O O . SER A 1 182 ? 1.719 2.528 15.386 1.00 98.06 182 SER A O 1
ATOM 1457 N N . ASP A 1 183 ? 1.311 0.907 16.877 1.00 98.38 183 ASP A N 1
ATOM 1458 C CA . ASP A 1 183 ? 2.718 0.673 17.219 1.00 98.38 183 ASP A CA 1
ATOM 1459 C C . ASP A 1 183 ? 3.540 0.224 16.002 1.00 98.38 183 ASP A C 1
ATOM 1461 O O . ASP A 1 183 ? 4.659 0.700 15.791 1.00 98.38 183 ASP A O 1
ATOM 1465 N N . MET A 1 184 ? 2.980 -0.644 15.149 1.00 98.62 184 MET A N 1
ATOM 1466 C CA . MET A 1 184 ? 3.615 -1.056 13.891 1.00 98.62 184 MET A CA 1
ATOM 1467 C C . MET A 1 184 ? 3.788 0.128 12.931 1.00 98.62 184 MET A C 1
ATOM 1469 O O . MET A 1 184 ? 4.866 0.300 12.356 1.00 98.62 184 MET A O 1
ATOM 1473 N N . VAL A 1 185 ? 2.765 0.982 12.797 1.00 98.31 185 VAL A N 1
ATOM 1474 C CA . VAL A 1 185 ? 2.839 2.219 12.003 1.00 98.31 185 VAL A CA 1
ATOM 1475 C C . VAL A 1 185 ? 3.935 3.143 12.539 1.00 98.31 185 VAL A C 1
ATOM 1477 O O . VAL A 1 185 ? 4.784 3.599 11.770 1.00 98.31 185 VAL A O 1
ATOM 1480 N N . TYR A 1 186 ? 3.966 3.397 13.848 1.00 97.19 186 TYR A N 1
ATOM 1481 C CA . TYR A 1 186 ? 4.950 4.282 14.473 1.00 97.19 186 TYR A CA 1
ATOM 1482 C C . TYR A 1 186 ? 6.375 3.737 14.373 1.00 97.19 186 TYR A C 1
ATOM 1484 O O . TYR A 1 186 ? 7.306 4.502 14.114 1.00 97.19 186 TYR A O 1
ATOM 1492 N N . SER A 1 187 ? 6.555 2.423 14.509 1.00 97.94 187 SER A N 1
ATOM 1493 C CA . SER A 1 187 ? 7.843 1.756 14.304 1.00 97.94 187 SER A CA 1
ATOM 1494 C C . SER A 1 187 ? 8.360 1.958 12.875 1.00 97.94 187 SER A C 1
ATOM 1496 O O . SER A 1 187 ? 9.503 2.388 12.676 1.00 97.94 187 SER A O 1
ATOM 1498 N N . LEU A 1 188 ? 7.499 1.750 11.874 1.00 97.94 188 LEU A N 1
ATOM 1499 C CA . LEU A 1 188 ? 7.847 1.965 10.471 1.00 97.94 188 LEU A CA 1
ATOM 1500 C C . LEU A 1 188 ? 8.158 3.443 10.180 1.00 97.94 188 LEU A C 1
ATOM 1502 O O . LEU A 1 188 ? 9.174 3.743 9.549 1.00 97.94 188 LEU A O 1
ATOM 1506 N N . PHE A 1 189 ? 7.359 4.380 10.703 1.00 97.12 189 PHE A N 1
ATOM 1507 C CA . PHE A 1 189 ? 7.649 5.815 10.613 1.00 97.12 189 PHE A CA 1
ATOM 1508 C C . PHE A 1 189 ? 8.998 6.168 11.215 1.00 97.12 189 PHE A C 1
ATOM 1510 O O . PHE A 1 189 ? 9.799 6.845 10.576 1.00 97.12 189 PHE A O 1
ATOM 1517 N N . ARG A 1 190 ? 9.276 5.696 12.432 1.00 97.19 190 ARG A N 1
ATOM 1518 C CA . ARG A 1 190 ? 10.547 5.945 13.111 1.00 97.19 190 ARG A CA 1
ATOM 1519 C C . ARG A 1 190 ? 11.717 5.473 12.251 1.00 97.19 190 ARG A C 1
ATOM 1521 O O . ARG A 1 190 ? 12.688 6.212 12.109 1.00 97.19 190 ARG A O 1
ATOM 1528 N N . MET A 1 191 ? 11.621 4.285 11.654 1.00 97.88 191 MET A N 1
ATOM 1529 C CA . MET A 1 191 ? 12.650 3.749 10.763 1.00 97.88 191 MET A CA 1
ATOM 1530 C C . MET A 1 191 ? 12.868 4.635 9.527 1.00 97.88 191 MET A C 1
ATOM 1532 O O . MET A 1 191 ? 14.013 4.961 9.199 1.00 97.88 191 MET A O 1
ATOM 1536 N N . LEU A 1 192 ? 11.785 5.031 8.852 1.00 98.00 192 LEU A N 1
ATOM 1537 C CA . LEU A 1 192 ? 11.832 5.834 7.628 1.00 98.00 192 LEU A CA 1
ATOM 1538 C C . LEU A 1 192 ? 12.306 7.266 7.897 1.00 98.00 192 LEU A C 1
ATOM 1540 O O . LEU A 1 192 ? 13.203 7.749 7.211 1.00 98.00 192 LEU A O 1
ATOM 1544 N N . LEU A 1 193 ? 11.781 7.932 8.926 1.00 97.06 193 LEU A N 1
ATOM 1545 C CA . LEU A 1 193 ? 12.159 9.302 9.284 1.00 97.06 193 LEU A CA 1
ATOM 1546 C C . LEU A 1 193 ? 13.588 9.391 9.810 1.00 97.06 193 LEU A C 1
ATOM 1548 O O . LEU A 1 193 ? 14.313 10.318 9.452 1.00 97.06 193 LEU A O 1
ATOM 1552 N N . HIS A 1 194 ? 14.024 8.415 10.611 1.00 97.00 194 HIS A N 1
ATOM 1553 C CA . HIS A 1 194 ? 15.423 8.337 11.017 1.00 97.00 194 HIS A CA 1
ATOM 1554 C C . HIS A 1 194 ? 16.334 8.208 9.790 1.00 97.00 194 HIS A C 1
ATOM 1556 O O . HIS A 1 194 ? 17.368 8.872 9.720 1.00 97.00 194 HIS A O 1
ATOM 1562 N N . HIS A 1 195 ? 15.944 7.395 8.801 1.00 97.38 195 HIS A N 1
ATOM 1563 C CA . HIS A 1 195 ? 16.684 7.302 7.547 1.00 97.38 195 HIS A CA 1
ATOM 1564 C C . HIS A 1 195 ? 16.698 8.634 6.789 1.00 97.38 195 HIS A C 1
ATOM 1566 O O . HIS A 1 195 ? 17.772 9.093 6.411 1.00 97.38 195 HIS A O 1
ATOM 1572 N N . ALA A 1 196 ? 15.536 9.272 6.628 1.00 97.38 196 ALA A N 1
ATOM 1573 C CA . ALA A 1 196 ? 15.400 10.545 5.933 1.00 97.38 196 ALA A CA 1
ATOM 1574 C C . ALA A 1 196 ? 16.311 11.620 6.542 1.00 97.38 196 ALA A C 1
ATOM 1576 O O . ALA A 1 196 ? 17.128 12.199 5.836 1.00 97.38 196 ALA A O 1
ATOM 1577 N N . ILE A 1 197 ? 16.237 11.839 7.858 1.00 96.94 197 ILE A N 1
ATOM 1578 C CA . ILE A 1 197 ? 17.036 12.862 8.550 1.00 96.94 197 ILE A CA 1
ATOM 1579 C C . ILE A 1 197 ? 18.535 12.567 8.450 1.00 96.94 197 ILE A C 1
ATOM 1581 O O . ILE A 1 197 ? 19.332 13.474 8.226 1.00 96.94 197 ILE A O 1
ATOM 1585 N N . LYS A 1 198 ? 18.931 11.305 8.643 1.00 96.62 198 LYS A N 1
ATOM 1586 C CA . LYS A 1 198 ? 20.345 10.931 8.742 1.00 96.62 198 LYS A CA 1
ATOM 1587 C C . LYS A 1 198 ? 21.036 10.811 7.383 1.00 96.62 198 LYS A C 1
ATOM 1589 O O . LYS A 1 198 ? 22.252 10.978 7.311 1.00 96.62 198 LYS A O 1
ATOM 1594 N N . HIS A 1 199 ? 20.300 10.452 6.333 1.00 96.00 199 HIS A N 1
ATOM 1595 C CA . HIS A 1 199 ? 20.895 9.987 5.080 1.00 96.00 199 HIS A CA 1
ATOM 1596 C C . HIS A 1 199 ? 20.366 10.659 3.812 1.00 96.00 199 HIS A C 1
ATOM 1598 O O . HIS A 1 199 ? 21.042 10.551 2.789 1.00 96.00 199 HIS A O 1
ATOM 1604 N N . GLU A 1 200 ? 19.218 11.339 3.850 1.00 95.31 200 GLU A N 1
ATOM 1605 C CA . GLU A 1 200 ? 18.647 12.006 2.677 1.00 95.31 200 GLU A CA 1
ATOM 1606 C C . GLU A 1 200 ? 18.860 13.523 2.753 1.00 95.31 200 GLU A C 1
ATOM 1608 O O . GLU A 1 200 ? 18.611 14.176 3.771 1.00 95.31 200 GLU A O 1
ATOM 1613 N N . TYR A 1 201 ? 19.313 14.113 1.646 1.00 93.56 201 TYR A N 1
ATOM 1614 C CA . TYR A 1 201 ? 19.468 15.561 1.558 1.00 93.56 201 TYR A CA 1
ATOM 1615 C C . TYR A 1 201 ? 18.103 16.245 1.686 1.00 93.56 201 TYR A C 1
ATOM 1617 O O . TYR A 1 201 ? 17.163 15.925 0.963 1.00 93.56 201 TYR A O 1
ATOM 1625 N N . GLY A 1 202 ? 17.989 17.195 2.616 1.00 92.88 202 GLY A N 1
ATOM 1626 C CA . GLY A 1 202 ? 16.716 17.858 2.898 1.00 92.88 202 GLY A CA 1
ATOM 1627 C C . GLY A 1 202 ? 15.712 16.999 3.676 1.00 92.88 202 GLY A C 1
ATOM 1628 O O . GLY A 1 202 ? 14.558 17.404 3.790 1.00 92.88 202 GLY A O 1
ATOM 1629 N N . GLY A 1 203 ? 16.122 15.866 4.261 1.00 94.56 203 GLY A N 1
ATOM 1630 C CA . GLY A 1 203 ? 15.244 14.992 5.049 1.00 94.56 203 GLY A CA 1
ATOM 1631 C C . GLY A 1 203 ? 14.553 15.664 6.244 1.00 94.56 203 GLY A C 1
ATOM 1632 O O . GLY A 1 203 ? 13.497 15.209 6.676 1.00 94.56 203 GLY A O 1
ATOM 1633 N N . TRP A 1 204 ? 15.076 16.793 6.735 1.00 94.38 204 TRP A N 1
ATOM 1634 C CA . TRP A 1 204 ? 14.389 17.622 7.732 1.00 94.38 204 TRP A CA 1
ATOM 1635 C C . TRP A 1 204 ? 13.028 18.135 7.235 1.00 94.38 204 TRP A C 1
ATOM 1637 O O . TRP A 1 204 ? 12.105 18.251 8.034 1.00 94.38 204 TRP A O 1
ATOM 1647 N N . ARG A 1 205 ? 12.867 18.385 5.926 1.00 95.56 205 ARG A N 1
ATOM 1648 C CA . ARG A 1 205 ? 11.584 18.794 5.329 1.00 95.56 205 ARG A CA 1
ATOM 1649 C C . ARG A 1 205 ? 10.564 17.671 5.426 1.00 95.56 205 ARG A C 1
ATOM 1651 O O . ARG A 1 205 ? 9.454 17.902 5.878 1.00 95.56 205 ARG A O 1
ATOM 1658 N N . VAL A 1 206 ? 10.987 16.444 5.110 1.00 95.38 206 VAL A N 1
ATOM 1659 C CA . VAL A 1 206 ? 10.153 15.242 5.257 1.00 95.38 206 VAL A CA 1
ATOM 1660 C C . VAL A 1 206 ? 9.662 15.110 6.698 1.00 95.38 206 VAL A C 1
ATOM 1662 O O . VAL A 1 206 ? 8.493 14.810 6.921 1.00 95.38 206 VAL A O 1
ATOM 1665 N N . TRP A 1 207 ? 10.529 15.362 7.681 1.00 93.44 207 TRP A N 1
ATOM 1666 C CA . TRP A 1 207 ? 10.150 15.346 9.093 1.00 93.44 207 TRP A CA 1
ATOM 1667 C C . TRP A 1 207 ? 9.141 16.448 9.453 1.00 93.44 207 TRP A C 1
ATOM 1669 O O . TRP A 1 207 ? 8.121 16.134 10.065 1.00 93.44 207 TRP A O 1
ATOM 1679 N N . VAL A 1 208 ? 9.377 17.699 9.035 1.00 95.25 208 VAL A N 1
ATOM 1680 C CA . VAL A 1 208 ? 8.442 18.820 9.262 1.00 95.25 208 VAL A CA 1
ATOM 1681 C C . VAL A 1 208 ? 7.071 18.523 8.649 1.00 95.25 208 VAL A C 1
ATOM 1683 O O . VAL A 1 208 ? 6.059 18.632 9.339 1.00 95.25 208 VAL A O 1
ATOM 1686 N N . ASP A 1 209 ? 7.036 18.075 7.393 1.00 95.56 209 ASP A N 1
ATOM 1687 C CA . ASP A 1 209 ? 5.795 17.719 6.698 1.00 95.56 209 ASP A CA 1
ATOM 1688 C C . ASP A 1 209 ? 5.069 16.576 7.417 1.00 95.56 209 ASP A C 1
ATOM 1690 O O . ASP A 1 209 ? 3.848 16.596 7.571 1.00 95.56 209 ASP A O 1
ATOM 1694 N N . THR A 1 210 ? 5.817 15.592 7.927 1.00 95.75 210 THR A N 1
ATOM 1695 C CA . THR A 1 210 ? 5.231 14.481 8.686 1.00 95.75 210 THR A CA 1
ATOM 1696 C C . THR A 1 210 ? 4.566 14.970 9.968 1.00 95.75 210 THR A C 1
ATOM 1698 O O . THR A 1 210 ? 3.443 14.560 10.254 1.00 95.75 210 THR A O 1
ATOM 1701 N N . LEU A 1 211 ? 5.210 15.866 10.723 1.00 94.88 211 LEU A N 1
ATOM 1702 C CA . LEU A 1 211 ? 4.605 16.451 11.921 1.00 94.88 211 LEU A CA 1
ATOM 1703 C C . LEU A 1 211 ? 3.329 17.230 11.599 1.00 94.88 211 LEU A C 1
ATOM 1705 O O . LEU A 1 211 ? 2.352 17.102 12.332 1.00 94.88 211 LEU A O 1
ATOM 1709 N N . ALA A 1 212 ? 3.310 17.984 10.498 1.00 95.88 212 ALA A N 1
ATOM 1710 C CA . ALA A 1 212 ? 2.120 18.713 10.069 1.00 95.88 212 ALA A CA 1
ATOM 1711 C C . ALA A 1 212 ? 0.947 17.764 9.755 1.00 95.88 212 ALA A C 1
ATOM 1713 O O . ALA A 1 212 ? -0.177 18.002 10.202 1.00 95.88 212 ALA A O 1
ATOM 1714 N N . ILE A 1 213 ? 1.206 16.654 9.053 1.00 95.44 213 ILE A N 1
ATOM 1715 C CA . ILE A 1 213 ? 0.183 15.644 8.735 1.00 95.44 213 ILE A CA 1
ATOM 1716 C C . ILE A 1 213 ? -0.310 14.945 10.010 1.00 95.44 213 ILE A C 1
ATOM 1718 O O . ILE A 1 213 ? -1.519 14.791 10.190 1.00 95.44 213 ILE A O 1
ATOM 1722 N N . VAL A 1 214 ? 0.595 14.552 10.915 1.00 94.94 214 VAL A N 1
ATOM 1723 C CA . VAL A 1 214 ? 0.221 13.944 12.205 1.00 94.94 214 VAL A CA 1
ATOM 1724 C C . VAL A 1 214 ? -0.642 14.905 13.015 1.00 94.94 214 VAL A C 1
ATOM 1726 O O . VAL A 1 214 ? -1.702 14.510 13.489 1.00 94.94 214 VAL A O 1
ATOM 1729 N N . HIS A 1 215 ? -0.237 16.170 13.128 1.00 94.81 215 HIS A N 1
ATOM 1730 C CA . HIS A 1 215 ? -0.996 17.176 13.864 1.00 94.81 215 HIS A CA 1
ATOM 1731 C C . HIS A 1 215 ? -2.390 17.376 13.261 1.00 94.81 215 HIS A C 1
ATOM 1733 O O . HIS A 1 215 ? -3.380 17.378 13.986 1.00 94.81 215 HIS A O 1
ATOM 1739 N N . SER A 1 216 ? -2.489 17.478 11.932 1.00 95.56 216 SER A N 1
ATOM 1740 C CA . SER A 1 216 ? -3.777 17.566 11.238 1.00 95.56 216 SER A CA 1
ATOM 1741 C C . SER A 1 216 ? -4.674 16.362 11.545 1.00 95.56 216 SER A C 1
ATOM 1743 O O . SER A 1 216 ? -5.860 16.531 11.831 1.00 95.56 216 SER A O 1
ATOM 1745 N N . LYS A 1 217 ? -4.108 15.149 11.553 1.00 94.38 217 LYS A N 1
ATOM 1746 C CA . LYS A 1 217 ? -4.844 13.922 11.871 1.00 94.38 217 LYS A CA 1
ATOM 1747 C C . LYS A 1 217 ? -5.322 13.886 13.323 1.00 94.38 217 LYS A C 1
ATOM 1749 O O . LYS A 1 217 ? -6.475 13.528 13.550 1.00 94.38 217 LYS A O 1
ATOM 1754 N N . VAL A 1 218 ? -4.469 14.252 14.280 1.00 94.94 218 VAL A N 1
ATOM 1755 C CA . VAL A 1 218 ? -4.818 14.295 15.710 1.00 94.94 218 VAL A CA 1
ATOM 1756 C C . VAL A 1 218 ? -5.953 15.287 15.944 1.00 94.94 218 VAL A C 1
ATOM 1758 O O . VAL A 1 218 ? -6.996 14.890 16.454 1.00 94.94 218 VAL A O 1
ATOM 1761 N N . SER A 1 219 ? -5.816 16.528 15.462 1.00 94.94 219 SER A N 1
ATOM 1762 C CA . SER A 1 219 ? -6.860 17.550 15.613 1.00 94.94 219 SER A CA 1
ATOM 1763 C C . SER A 1 219 ? -8.197 17.120 14.999 1.00 94.94 219 SER A C 1
ATOM 1765 O O . SER A 1 219 ? -9.259 17.407 15.549 1.00 94.94 219 SER A O 1
ATOM 1767 N N . TYR A 1 220 ? -8.168 16.404 13.871 1.00 92.88 220 TYR A N 1
ATOM 1768 C CA . TYR A 1 220 ? -9.379 15.881 13.243 1.00 92.88 220 TYR A CA 1
ATOM 1769 C C . TYR A 1 220 ? -10.062 14.778 14.071 1.00 92.88 220 TYR A C 1
ATOM 1771 O O . TYR A 1 220 ? -11.289 14.775 14.191 1.00 92.88 220 TYR A O 1
ATOM 1779 N N . GLU A 1 221 ? -9.306 13.837 14.647 1.00 92.50 221 GLU A N 1
ATOM 1780 C CA . GLU A 1 221 ? -9.892 12.787 15.495 1.00 92.50 221 GLU A CA 1
ATOM 1781 C C . GLU A 1 221 ? -10.406 13.343 16.831 1.00 92.50 221 GLU A C 1
ATOM 1783 O O . GLU A 1 221 ? -11.485 12.949 17.273 1.00 92.50 221 GLU A O 1
ATOM 1788 N N . GLU A 1 222 ? -9.706 14.308 17.431 1.00 91.62 222 GLU A N 1
ATOM 1789 C CA . GLU A 1 222 ? -10.175 15.015 18.630 1.00 91.62 222 GLU A CA 1
ATOM 1790 C C . GLU A 1 222 ? -11.503 15.731 18.371 1.00 91.62 222 GLU A C 1
ATOM 1792 O O . GLU A 1 222 ? -12.456 15.577 19.137 1.00 91.62 222 GLU A O 1
ATOM 1797 N N . PHE A 1 223 ? -11.603 16.451 17.250 1.00 92.94 223 PHE A N 1
ATOM 1798 C CA . PHE A 1 223 ? -12.841 17.104 16.834 1.00 92.94 223 PHE A CA 1
ATOM 1799 C C . PHE A 1 223 ? -13.996 16.103 16.683 1.00 92.94 223 PHE A C 1
ATOM 1801 O O . PHE A 1 223 ? -15.103 16.353 17.159 1.00 92.94 223 PHE A O 1
ATOM 1808 N N . LYS A 1 224 ? -13.749 14.937 16.071 1.00 91.12 224 LYS A N 1
ATOM 1809 C CA . LYS A 1 224 ? -14.767 13.884 15.930 1.00 91.12 224 LYS A CA 1
ATOM 1810 C C . LYS A 1 224 ? -15.238 13.333 17.272 1.00 91.12 224 LYS A C 1
ATOM 1812 O O . LYS A 1 224 ? -16.434 13.097 17.431 1.00 91.12 224 LYS A O 1
ATOM 1817 N N . LEU A 1 225 ? -14.327 13.121 18.220 1.00 90.00 225 LEU A N 1
ATOM 1818 C CA . LEU A 1 225 ? -14.678 12.648 19.560 1.00 90.00 225 LEU A CA 1
ATOM 1819 C C . LEU A 1 225 ? -15.529 13.675 20.311 1.00 90.00 225 LEU A C 1
ATOM 1821 O O . LEU A 1 225 ? -16.573 13.318 20.852 1.00 90.00 225 LEU A O 1
ATOM 1825 N N . GLN A 1 226 ? -15.130 14.948 20.286 1.00 89.62 226 GLN A N 1
ATOM 1826 C CA . GLN A 1 226 ? -15.904 16.034 20.894 1.00 89.62 226 GLN A CA 1
ATOM 1827 C C . GLN A 1 226 ? -17.299 16.150 20.268 1.00 89.62 226 GLN A C 1
ATOM 1829 O O . GLN A 1 226 ? -18.295 16.302 20.974 1.00 89.62 226 GLN A O 1
ATOM 1834 N N . PHE A 1 227 ? -17.388 16.025 18.942 1.00 90.88 227 PHE A N 1
ATOM 1835 C CA . PHE A 1 227 ? -18.660 16.060 18.231 1.00 90.88 227 PHE A CA 1
ATOM 1836 C C . PHE A 1 227 ? -19.575 14.886 18.613 1.00 90.88 227 PHE A C 1
ATOM 1838 O O . PHE A 1 227 ? -20.764 15.095 18.850 1.00 90.88 227 PHE A O 1
ATOM 1845 N N . ALA A 1 228 ? -19.030 13.670 18.730 1.00 87.88 228 ALA A N 1
ATOM 1846 C 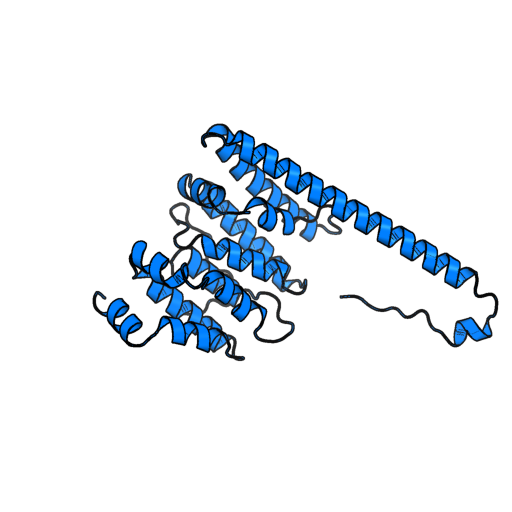CA . ALA A 1 228 ? -19.786 12.496 19.169 1.00 87.88 228 ALA A CA 1
ATOM 1847 C C . ALA A 1 228 ? -20.341 12.671 20.595 1.00 87.88 228 ALA A C 1
ATOM 1849 O O . ALA A 1 228 ? -21.527 12.444 20.820 1.00 87.88 228 ALA A O 1
ATOM 1850 N N . GLN A 1 229 ? -19.521 13.169 21.528 1.00 87.38 229 GLN A N 1
ATOM 1851 C CA . GLN A 1 229 ? -19.941 13.460 22.906 1.00 87.38 229 GLN A CA 1
ATOM 1852 C C . GLN A 1 229 ? -21.045 14.524 22.966 1.00 87.38 229 GLN A C 1
ATOM 1854 O O . GLN A 1 229 ? -22.015 14.390 23.714 1.00 87.38 229 GLN A O 1
ATOM 1859 N N . MET A 1 230 ? -20.926 15.582 22.157 1.00 87.00 230 MET A N 1
ATOM 1860 C CA . MET A 1 230 ? -21.944 16.629 22.066 1.00 87.00 230 MET A CA 1
ATOM 1861 C C . MET A 1 230 ? -23.281 16.077 21.552 1.00 87.00 230 MET A C 1
ATOM 1863 O O . MET A 1 230 ? -24.335 16.459 22.064 1.00 87.00 230 MET A O 1
ATOM 1867 N N . TYR A 1 231 ? -23.242 15.176 20.567 1.00 84.50 231 TYR A N 1
ATOM 1868 C CA . TYR A 1 231 ? -24.436 14.547 20.006 1.00 84.50 231 TYR A CA 1
ATOM 1869 C C . TYR A 1 231 ? -25.115 13.605 21.008 1.00 84.50 231 TYR A C 1
ATOM 1871 O O . TYR A 1 231 ? -26.325 13.698 21.201 1.00 84.50 231 TYR A O 1
ATOM 1879 N N . GLU A 1 232 ? -24.348 12.764 21.708 1.00 83.38 232 GLU A N 1
ATOM 1880 C CA . GLU A 1 232 ? -24.873 11.888 22.767 1.00 83.38 232 GLU A CA 1
ATOM 1881 C C . GLU A 1 232 ? -25.580 12.688 23.865 1.00 83.38 232 GLU A C 1
ATOM 1883 O O . GLU A 1 232 ? -26.693 12.354 24.267 1.00 83.38 232 GLU A O 1
ATOM 1888 N N . HIS A 1 233 ? -24.981 13.792 24.307 1.00 81.62 233 HIS A N 1
ATOM 1889 C CA . HIS A 1 233 ? -25.574 14.655 25.322 1.00 81.62 233 HIS A CA 1
ATOM 1890 C C . HIS A 1 233 ? -26.820 15.410 24.816 1.00 81.62 233 HIS A C 1
ATOM 1892 O O . HIS A 1 233 ? -27.752 15.659 25.585 1.00 81.62 233 HIS A O 1
ATOM 1898 N N . TYR A 1 234 ? -26.879 15.760 23.525 1.00 79.50 234 TYR A N 1
ATOM 1899 C CA . TYR A 1 234 ? -28.081 16.333 22.912 1.00 79.50 234 TYR A CA 1
ATOM 1900 C C . TYR A 1 234 ? -29.226 15.312 22.831 1.00 79.50 234 TYR A C 1
ATOM 1902 O O . TYR A 1 234 ? -30.357 15.641 23.191 1.00 79.50 234 TYR A O 1
ATOM 1910 N N . GLU A 1 235 ? -28.938 14.075 22.419 1.00 75.69 235 GLU A N 1
ATOM 1911 C CA . GLU A 1 235 ? -29.915 12.980 22.372 1.00 75.69 235 GLU A CA 1
ATOM 1912 C C . GLU A 1 235 ? -30.428 12.613 23.770 1.00 75.69 235 GLU A C 1
ATOM 1914 O O . GLU A 1 235 ? -31.638 12.485 23.954 1.00 75.69 235 GLU A O 1
ATOM 1919 N N . GLN A 1 236 ? -29.551 12.544 24.778 1.00 73.19 236 GLN A N 1
ATOM 1920 C CA . GLN A 1 236 ? -29.943 12.339 26.179 1.00 73.19 236 GLN A CA 1
ATOM 1921 C C . GLN A 1 236 ? -30.894 13.441 26.660 1.00 73.19 236 GLN A C 1
ATOM 1923 O O . GLN A 1 236 ? -31.990 13.151 27.133 1.00 73.19 236 GLN A O 1
ATOM 1928 N N . ARG A 1 237 ? -30.551 14.717 26.431 1.00 71.00 237 ARG A N 1
ATOM 1929 C CA . ARG A 1 237 ? -31.433 15.848 26.773 1.00 71.00 237 ARG A CA 1
ATOM 1930 C C . ARG A 1 237 ? -32.758 15.831 26.010 1.00 71.00 237 ARG A C 1
ATOM 1932 O O . ARG A 1 237 ? -33.775 16.248 26.557 1.00 71.00 237 ARG A O 1
ATOM 1939 N N . ARG A 1 238 ? -32.777 15.374 24.753 1.00 67.88 238 ARG A N 1
ATOM 1940 C CA . ARG A 1 238 ? -34.019 15.173 23.987 1.00 67.88 238 ARG A CA 1
ATOM 1941 C C . ARG A 1 238 ? -34.877 14.069 24.589 1.00 67.88 238 ARG A C 1
ATOM 1943 O O . ARG A 1 238 ? -36.076 14.272 24.733 1.00 67.88 238 ARG A O 1
ATOM 1950 N N . ALA A 1 239 ? -34.282 12.933 24.941 1.00 63.78 239 ALA A N 1
ATOM 1951 C CA . ALA A 1 239 ? -34.984 11.815 25.561 1.00 63.78 239 ALA A CA 1
ATOM 1952 C C . ALA A 1 239 ? -35.542 12.180 26.947 1.00 63.78 239 ALA A C 1
ATOM 1954 O O . ALA A 1 239 ? -36.643 11.744 27.291 1.00 63.78 239 ALA A O 1
ATOM 1955 N N . ASP A 1 240 ? -34.822 13.003 27.712 1.00 63.81 240 ASP A N 1
ATOM 1956 C CA . ASP A 1 240 ? -35.233 13.491 29.033 1.00 63.81 240 ASP A CA 1
ATOM 1957 C C . ASP A 1 240 ? -36.346 14.547 28.961 1.00 63.81 240 ASP A C 1
ATOM 1959 O O . ASP A 1 240 ? -37.205 14.594 29.838 1.00 63.81 240 ASP A O 1
ATOM 1963 N N . ASN A 1 241 ? -36.386 15.348 27.890 1.00 58.81 241 ASN A N 1
ATOM 1964 C CA . ASN A 1 241 ? -37.427 16.356 27.658 1.00 58.81 241 ASN A CA 1
ATOM 1965 C C . ASN A 1 241 ? -38.736 15.794 27.060 1.00 58.81 241 ASN A C 1
ATOM 1967 O O . ASN A 1 241 ? -39.692 16.552 26.901 1.00 58.81 241 ASN A O 1
ATOM 1971 N N . ILE A 1 242 ? -38.814 14.496 26.738 1.00 59.62 242 ILE A N 1
ATOM 1972 C CA . ILE A 1 242 ? -40.083 13.823 26.410 1.00 59.62 242 ILE A CA 1
ATOM 1973 C C . ILE A 1 242 ? -40.744 13.405 27.729 1.00 59.62 242 ILE A C 1
ATOM 1975 O O . ILE A 1 242 ? -40.390 12.385 28.323 1.00 59.62 242 ILE A O 1
ATOM 1979 N N . THR A 1 243 ? -41.685 14.222 28.200 1.00 56.47 243 THR A N 1
ATOM 1980 C CA . THR A 1 243 ? -42.378 14.065 29.489 1.00 56.47 243 THR A CA 1
ATOM 1981 C C . THR A 1 243 ? -43.633 13.189 29.432 1.00 56.47 243 THR A C 1
ATOM 1983 O O . THR A 1 243 ? -44.111 12.785 30.491 1.00 56.47 243 THR A O 1
ATOM 1986 N N . ASP A 1 244 ? -44.148 12.850 28.243 1.00 57.19 244 ASP A N 1
ATOM 1987 C CA . ASP A 1 244 ? -45.323 11.980 28.085 1.00 57.19 244 ASP A CA 1
ATOM 1988 C C . ASP A 1 244 ? -44.917 10.489 27.950 1.00 57.19 244 ASP A C 1
ATOM 1990 O O . ASP A 1 244 ? -44.251 10.108 26.976 1.00 57.19 244 ASP A O 1
ATOM 1994 N N . PRO A 1 245 ? -45.308 9.610 28.899 1.00 58.44 245 PRO A N 1
ATOM 1995 C CA . PRO A 1 245 ? -45.010 8.177 28.849 1.00 58.44 245 PRO A CA 1
ATOM 1996 C C . PRO A 1 245 ? -45.556 7.466 27.600 1.00 58.44 245 PRO A C 1
ATOM 1998 O O . PRO A 1 245 ? -44.956 6.483 27.158 1.00 58.44 245 PRO A O 1
ATOM 2001 N N . ALA A 1 246 ? -46.664 7.947 27.020 1.00 57.38 246 ALA A N 1
ATOM 2002 C CA . ALA A 1 246 ? -47.309 7.322 25.864 1.00 57.38 246 ALA A CA 1
ATOM 2003 C C . ALA A 1 246 ? -46.556 7.598 24.548 1.00 57.38 246 ALA A C 1
ATOM 2005 O O . ALA A 1 246 ? -46.418 6.698 23.716 1.00 57.38 246 ALA A O 1
ATOM 2006 N N . GLU A 1 247 ? -45.992 8.799 24.376 1.00 56.88 247 GLU A N 1
ATOM 2007 C CA . GLU A 1 247 ? -45.143 9.132 23.219 1.00 56.88 247 GLU A CA 1
ATOM 2008 C C . GLU A 1 247 ? -43.787 8.413 23.271 1.00 56.88 247 GLU A C 1
ATOM 2010 O O . GLU A 1 247 ? -43.272 7.974 22.237 1.00 56.88 247 GLU A O 1
ATOM 2015 N N . ARG A 1 248 ? -43.236 8.210 24.477 1.00 57.88 248 ARG A N 1
ATOM 2016 C CA . ARG A 1 248 ? -42.003 7.434 24.708 1.00 57.88 248 ARG A CA 1
ATOM 2017 C C . ARG A 1 248 ? -42.126 5.974 24.258 1.00 57.88 248 ARG A C 1
ATOM 2019 O O . ARG A 1 248 ? -41.156 5.407 23.766 1.00 57.88 248 ARG A O 1
ATOM 2026 N N . GLN A 1 249 ? -43.306 5.366 24.407 1.00 57.59 249 GLN A N 1
ATOM 2027 C CA . GLN A 1 249 ? -43.568 3.972 24.019 1.00 57.59 249 GLN A CA 1
ATOM 2028 C C . GLN A 1 249 ? -43.786 3.788 22.508 1.00 57.59 249 GLN A C 1
ATOM 2030 O O . GLN A 1 249 ? -43.501 2.716 21.978 1.00 57.59 249 GLN A O 1
ATOM 2035 N N . GLN A 1 250 ? -44.256 4.823 21.804 1.00 57.66 250 GLN A N 1
ATOM 2036 C CA . GLN A 1 250 ? -44.508 4.773 20.356 1.00 57.66 250 GLN A CA 1
ATOM 2037 C C . GLN A 1 250 ? -43.257 5.015 19.501 1.00 57.66 250 GLN A C 1
ATOM 2039 O O . GLN A 1 250 ? -43.253 4.694 18.312 1.00 57.66 250 GLN A O 1
ATOM 2044 N N . ARG A 1 251 ? -42.187 5.571 20.081 1.00 53.78 251 ARG A N 1
ATOM 2045 C CA . ARG A 1 251 ? -40.910 5.809 19.396 1.00 53.78 251 ARG A CA 1
ATOM 2046 C C . ARG A 1 251 ? -39.776 5.127 20.160 1.00 53.78 251 ARG A C 1
ATOM 2048 O O . ARG A 1 251 ? -39.097 5.792 20.942 1.00 53.78 251 ARG A O 1
ATOM 2055 N N . PRO A 1 252 ? -39.560 3.812 19.961 1.00 46.97 252 PRO A N 1
ATOM 2056 C CA . PRO A 1 252 ? -38.421 3.146 20.568 1.00 46.97 252 PRO A CA 1
ATOM 2057 C C . PRO A 1 252 ? -37.143 3.831 20.084 1.00 46.97 252 PRO A C 1
ATOM 2059 O O . PRO A 1 252 ? -37.032 4.205 18.914 1.00 46.97 252 PRO A O 1
ATOM 2062 N N . ILE A 1 253 ? -36.202 4.022 21.009 1.00 51.91 253 ILE A N 1
ATOM 2063 C CA . ILE A 1 253 ? -34.876 4.575 20.739 1.00 51.91 253 ILE A CA 1
ATOM 2064 C C . ILE A 1 253 ? -34.278 3.749 19.600 1.00 51.91 253 ILE A C 1
ATOM 2066 O O . ILE A 1 253 ? -33.962 2.573 19.775 1.00 51.91 253 ILE A O 1
ATOM 2070 N N . SER A 1 254 ? -34.207 4.346 18.410 1.00 50.94 254 SER A N 1
ATOM 2071 C CA . SER A 1 254 ? -33.691 3.678 17.225 1.00 50.94 254 SER A CA 1
ATOM 2072 C C . SER A 1 254 ? -32.195 3.479 17.419 1.00 50.94 254 SER A C 1
ATOM 2074 O O . SER A 1 254 ? -31.400 4.385 17.174 1.00 50.94 254 SER A O 1
ATOM 2076 N N . THR A 1 255 ? -31.804 2.287 17.857 1.00 47.88 255 THR A N 1
ATOM 2077 C CA . THR A 1 255 ? -30.423 1.817 17.833 1.00 47.88 255 THR A CA 1
ATOM 2078 C C . THR A 1 255 ? -30.023 1.577 16.379 1.00 47.88 255 THR A C 1
ATOM 2080 O O . THR A 1 255 ? -29.973 0.448 15.899 1.00 47.88 255 THR A O 1
ATOM 2083 N N . ILE A 1 256 ? -29.756 2.655 15.634 1.00 40.59 256 ILE A N 1
ATOM 2084 C CA . ILE A 1 256 ? -29.053 2.529 14.358 1.00 40.59 256 ILE A CA 1
ATOM 2085 C C . ILE A 1 256 ? -27.632 2.085 14.698 1.00 40.59 256 ILE A C 1
ATOM 2087 O O . ILE A 1 256 ? -26.785 2.869 15.122 1.00 40.59 256 ILE A O 1
ATOM 2091 N N . SER A 1 257 ? -27.396 0.789 14.535 1.00 48.16 257 SER A N 1
ATOM 2092 C CA . SER A 1 257 ? -26.080 0.177 14.477 1.00 48.16 257 SER A CA 1
ATOM 2093 C C . SER A 1 257 ? -25.373 0.655 13.207 1.00 48.16 257 SER A C 1
ATOM 2095 O O . SER A 1 257 ? -25.470 0.051 12.141 1.00 48.16 257 SER A O 1
ATOM 2097 N N . GLY A 1 258 ? -24.678 1.786 13.317 1.00 36.75 258 GLY A N 1
ATOM 2098 C CA . GLY A 1 258 ? -23.759 2.264 12.290 1.00 36.75 258 GLY A CA 1
ATOM 2099 C C . GLY A 1 258 ? -22.486 1.416 12.282 1.00 36.75 258 GLY A C 1
ATOM 2100 O O . GLY A 1 258 ? -21.604 1.638 13.110 1.00 36.75 258 GLY A O 1
ATOM 2101 N N . TRP A 1 259 ? -22.424 0.448 11.366 1.00 35.84 259 TRP A N 1
ATOM 2102 C CA . TRP A 1 259 ? -21.206 -0.254 10.942 1.00 35.84 259 TRP A CA 1
ATOM 2103 C C . TRP A 1 259 ? -20.651 0.354 9.658 1.00 35.84 259 TRP A C 1
ATOM 2105 O O . TRP A 1 259 ? -21.473 0.708 8.782 1.00 35.84 259 TRP A O 1
#